Protein AF-A0A7C4J3I3-F1 (afdb_monomer)

Structure (mmCIF, N/CA/C/O backbone):
data_AF-A0A7C4J3I3-F1
#
_entry.id   AF-A0A7C4J3I3-F1
#
loop_
_atom_site.group_PDB
_atom_site.id
_atom_site.type_symbol
_atom_site.label_atom_id
_atom_site.label_alt_id
_atom_site.label_comp_id
_atom_site.label_asym_id
_atom_site.label_entity_id
_atom_site.label_seq_id
_atom_site.pdbx_PDB_ins_code
_atom_site.Cartn_x
_atom_site.Cartn_y
_atom_site.Cartn_z
_atom_site.occupancy
_atom_site.B_iso_or_equiv
_atom_site.auth_seq_id
_atom_site.auth_comp_id
_atom_site.auth_asym_id
_atom_site.auth_atom_id
_atom_site.pdbx_PDB_model_num
ATOM 1 N N . MET A 1 1 ? -40.640 8.745 34.453 1.00 52.97 1 MET A N 1
ATOM 2 C CA . MET A 1 1 ? -40.650 7.382 33.881 1.00 52.97 1 MET A CA 1
ATOM 3 C C . MET A 1 1 ? -41.695 6.609 34.648 1.00 52.97 1 MET A C 1
ATOM 5 O O . MET A 1 1 ? -41.702 6.712 35.871 1.00 52.97 1 MET A O 1
ATOM 9 N N . SER A 1 2 ? -42.631 5.974 33.951 1.00 70.06 2 SER A N 1
ATOM 10 C CA . SER A 1 2 ? -43.686 5.192 34.597 1.00 70.06 2 SER A CA 1
ATOM 11 C C . SER A 1 2 ? -43.078 3.936 35.238 1.00 70.06 2 SER A C 1
ATOM 13 O O . SER A 1 2 ? -41.996 3.502 34.837 1.00 70.06 2 SER A O 1
ATOM 15 N N . GLY A 1 3 ? -43.741 3.340 36.234 1.00 70.06 3 GLY A N 1
ATOM 16 C CA . GLY A 1 3 ? -43.266 2.090 36.852 1.00 70.06 3 GLY A CA 1
ATOM 17 C C . GLY A 1 3 ? -43.106 0.939 35.846 1.00 70.06 3 GLY A C 1
ATOM 18 O O . GLY A 1 3 ? -42.282 0.049 36.041 1.00 70.06 3 GLY A O 1
ATOM 19 N N . GLU A 1 4 ? -43.829 1.001 34.728 1.00 67.94 4 GLU A N 1
ATOM 20 C CA . GLU A 1 4 ? -43.762 0.036 33.631 1.00 67.94 4 GLU A CA 1
ATOM 21 C C . GLU A 1 4 ? -42.467 0.164 32.805 1.00 67.94 4 GLU A C 1
ATOM 23 O O . GLU A 1 4 ? -41.879 -0.842 32.401 1.00 67.94 4 GLU A O 1
ATOM 28 N N . ASP A 1 5 ? -41.958 1.389 32.627 1.00 57.25 5 ASP A N 1
ATOM 29 C CA . ASP A 1 5 ? -40.695 1.647 31.919 1.00 57.25 5 ASP A CA 1
ATOM 30 C C . ASP A 1 5 ? -39.491 1.111 32.705 1.00 57.25 5 ASP A C 1
ATOM 32 O O . ASP A 1 5 ? -38.539 0.582 32.129 1.00 57.25 5 ASP A O 1
ATOM 36 N N . VAL A 1 6 ? -39.551 1.218 34.035 1.00 60.91 6 VAL A N 1
ATOM 37 C CA . VAL A 1 6 ? -38.518 0.705 34.946 1.00 60.91 6 VAL A CA 1
ATOM 38 C C . VAL A 1 6 ? -38.521 -0.823 34.946 1.00 60.91 6 VAL A C 1
ATOM 40 O O . VAL A 1 6 ? -37.462 -1.438 34.848 1.00 60.91 6 VAL A O 1
ATOM 43 N N . ALA A 1 7 ? -39.701 -1.446 34.959 1.00 70.31 7 ALA A N 1
ATOM 44 C CA . ALA A 1 7 ? -39.829 -2.898 34.883 1.00 70.31 7 ALA A CA 1
ATOM 45 C C . ALA A 1 7 ? -39.291 -3.459 33.555 1.00 70.31 7 ALA A C 1
ATOM 47 O O . ALA A 1 7 ? -38.566 -4.454 33.562 1.00 70.31 7 ALA A O 1
ATOM 48 N N . LYS A 1 8 ? -39.571 -2.801 32.419 1.00 68.88 8 LYS A N 1
ATOM 49 C CA . LYS A 1 8 ? -38.999 -3.186 31.116 1.00 68.88 8 LYS A CA 1
ATOM 50 C C . LYS A 1 8 ? -37.481 -3.042 31.081 1.00 68.88 8 LYS A C 1
ATOM 52 O O . LYS A 1 8 ? -36.808 -3.945 30.589 1.00 68.88 8 LYS A O 1
ATOM 57 N N . ALA A 1 9 ? -36.944 -1.948 31.621 1.00 61.47 9 ALA A N 1
ATOM 58 C CA . ALA A 1 9 ? -35.501 -1.738 31.696 1.00 61.47 9 ALA A CA 1
ATOM 59 C C . ALA A 1 9 ? -34.816 -2.811 32.561 1.00 61.47 9 ALA A C 1
ATOM 61 O O . ALA A 1 9 ? -33.814 -3.389 32.143 1.00 61.47 9 ALA A O 1
ATOM 62 N N . GLN A 1 10 ? -35.403 -3.148 33.713 1.00 66.00 10 GLN A N 1
ATOM 63 C CA . GLN A 1 10 ? -34.891 -4.190 34.603 1.00 66.00 10 GLN A CA 1
ATOM 64 C C . GLN A 1 10 ? -34.932 -5.578 33.948 1.00 66.00 10 GLN A C 1
ATOM 66 O O . GLN A 1 10 ? -34.002 -6.372 34.090 1.00 66.00 10 GLN A O 1
ATOM 71 N N . PHE A 1 11 ? -35.997 -5.876 33.202 1.00 75.62 11 PHE A N 1
ATOM 72 C CA . PHE A 1 11 ? -36.140 -7.155 32.512 1.00 75.62 11 PHE A CA 1
ATOM 73 C C . PHE A 1 11 ? -35.114 -7.306 31.383 1.00 75.62 11 PHE A C 1
ATOM 75 O O . PHE A 1 11 ? -34.478 -8.351 31.263 1.00 75.62 11 PHE A O 1
ATOM 82 N N . GLN A 1 12 ? -34.890 -6.240 30.610 1.00 71.75 12 GLN A N 1
ATOM 83 C CA . GLN A 1 12 ? -33.866 -6.208 29.564 1.00 71.75 12 GLN A CA 1
ATOM 84 C C . GLN A 1 12 ? -32.453 -6.341 30.146 1.00 71.75 12 GLN A C 1
ATOM 86 O O . GLN A 1 12 ? -31.653 -7.114 29.623 1.00 71.75 12 GLN A O 1
ATOM 91 N N . ALA A 1 13 ? -32.161 -5.665 31.261 1.00 61.56 13 ALA A N 1
ATOM 92 C CA . ALA A 1 13 ? -30.885 -5.787 31.966 1.00 61.56 13 ALA A CA 1
ATOM 93 C C . ALA A 1 13 ? -30.624 -7.228 32.441 1.00 61.56 13 ALA A C 1
ATOM 95 O O . ALA A 1 13 ? -29.545 -7.781 32.218 1.00 61.56 13 ALA A O 1
ATOM 96 N N . ASN A 1 14 ? -31.635 -7.873 33.027 1.00 73.25 14 ASN A N 1
ATOM 97 C CA . ASN A 1 14 ? -31.537 -9.256 33.492 1.00 73.25 14 ASN A CA 1
ATOM 98 C C . ASN A 1 14 ? -31.369 -10.254 32.337 1.00 73.25 14 ASN A C 1
ATOM 100 O O . ASN A 1 14 ? -30.592 -11.204 32.449 1.00 73.25 14 ASN A O 1
ATOM 104 N N . GLU A 1 15 ? -32.052 -10.035 31.213 1.00 74.88 15 GLU A N 1
ATOM 105 C CA . GLU A 1 15 ? -31.937 -10.882 30.024 1.00 74.88 15 GLU A CA 1
ATOM 106 C C . GLU A 1 15 ? -30.552 -10.759 29.369 1.00 74.88 15 GLU A C 1
ATOM 108 O O . GLU A 1 15 ? -29.954 -11.764 28.972 1.00 74.88 15 GLU A O 1
ATOM 113 N N . VAL A 1 16 ? -30.004 -9.542 29.308 1.00 65.19 16 VAL A N 1
ATOM 114 C CA . VAL A 1 16 ? -28.638 -9.286 28.836 1.00 65.19 16 VAL A CA 1
ATOM 115 C C . VAL A 1 16 ? -27.627 -9.954 29.769 1.00 65.19 16 VAL A C 1
ATOM 117 O O . VAL A 1 16 ? -26.813 -10.745 29.299 1.00 65.19 16 VAL A O 1
ATOM 120 N N . ASN A 1 17 ? -27.739 -9.773 31.087 1.00 61.94 17 ASN A N 1
ATOM 121 C CA . ASN A 1 17 ? -26.859 -10.421 32.066 1.00 61.94 17 ASN A CA 1
ATOM 122 C C . ASN A 1 17 ? -26.905 -11.959 31.993 1.00 61.94 17 ASN A C 1
ATOM 124 O O . ASN A 1 17 ? -25.868 -12.621 32.096 1.00 61.94 17 ASN A O 1
ATOM 128 N N . ALA A 1 18 ? -28.081 -12.549 31.758 1.00 73.56 18 ALA A N 1
ATOM 129 C CA . ALA A 1 18 ? -28.228 -13.991 31.564 1.00 73.56 18 ALA A CA 1
ATOM 130 C C . ALA A 1 18 ? -27.569 -14.475 30.258 1.00 73.56 18 ALA A C 1
ATOM 132 O O . ALA A 1 18 ? -26.861 -15.487 30.256 1.00 73.56 18 ALA A O 1
ATOM 133 N N . LYS A 1 19 ? -27.734 -13.733 29.154 1.00 60.53 19 LYS A N 1
ATOM 134 C CA . LYS A 1 19 ? -27.106 -14.044 27.856 1.00 60.53 19 LYS A CA 1
ATOM 135 C C . LYS A 1 19 ? -25.584 -13.873 27.887 1.00 60.53 19 LYS A C 1
ATOM 137 O O . LYS A 1 19 ? -24.879 -14.655 27.251 1.00 60.53 19 LYS A O 1
ATOM 142 N N . LEU A 1 20 ? -25.074 -12.918 28.663 1.00 55.66 20 LEU A N 1
ATOM 143 C CA . LEU A 1 20 ? -23.641 -12.694 28.873 1.00 55.66 20 LEU A CA 1
ATOM 144 C C . LEU A 1 20 ? -22.995 -13.811 29.698 1.00 55.66 20 LEU A C 1
ATOM 146 O O . LEU A 1 20 ? -21.931 -14.308 29.328 1.00 55.66 20 LEU A O 1
ATOM 150 N N . LYS A 1 21 ? -23.671 -14.284 30.755 1.00 60.78 21 LYS A N 1
ATOM 151 C CA . LYS A 1 21 ? -23.224 -15.452 31.536 1.00 6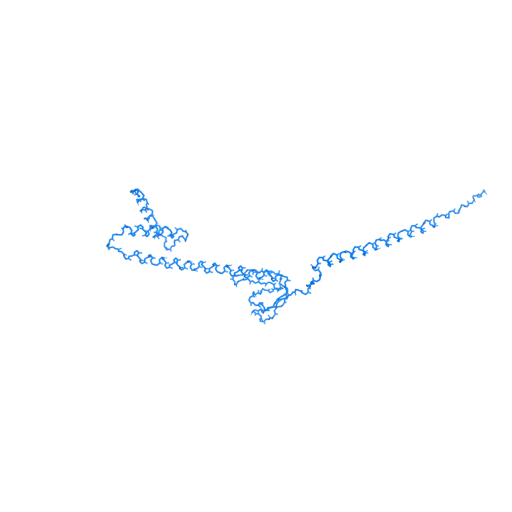0.78 21 LYS A CA 1
ATOM 152 C C . LYS A 1 21 ? -23.231 -16.747 30.716 1.00 60.78 21 LYS A C 1
ATOM 154 O O . LYS A 1 21 ? -22.342 -17.577 30.884 1.00 60.78 21 LYS A O 1
ATOM 159 N N . ALA A 1 22 ? -24.190 -16.911 29.802 1.00 64.56 22 ALA A N 1
ATOM 160 C CA . ALA A 1 22 ? -24.281 -18.087 28.933 1.00 64.56 22 ALA A CA 1
ATOM 161 C C . ALA A 1 22 ? -23.215 -18.120 27.818 1.00 64.56 22 ALA A C 1
ATOM 163 O O . ALA A 1 22 ? -22.884 -19.192 27.310 1.00 64.56 22 ALA A O 1
ATOM 164 N N . LYS A 1 23 ? -22.654 -16.966 27.431 1.00 51.78 23 LYS A N 1
ATOM 165 C CA . LYS A 1 23 ? -21.797 -16.825 26.246 1.00 51.78 23 LYS A CA 1
ATOM 166 C C . LYS A 1 23 ? -20.396 -16.331 26.618 1.00 51.78 23 LYS A C 1
ATOM 168 O O . LYS A 1 23 ? -20.016 -15.236 26.226 1.00 51.78 23 LYS A O 1
ATOM 173 N N . LYS A 1 24 ? -19.653 -17.148 27.384 1.00 50.56 24 LYS A N 1
ATOM 174 C CA . LYS A 1 24 ? -18.219 -17.019 27.758 1.00 50.56 24 LYS A CA 1
ATOM 175 C C . LYS A 1 24 ? -17.460 -15.857 27.069 1.00 50.56 24 LYS A C 1
ATOM 177 O O . LYS A 1 24 ? -16.684 -16.082 26.145 1.00 50.56 24 LYS A O 1
ATOM 182 N N . GLY A 1 25 ? -17.673 -14.625 27.535 1.00 48.53 25 GLY A N 1
ATOM 183 C CA . GLY A 1 25 ? -16.790 -13.480 27.294 1.00 48.53 25 GLY A CA 1
ATOM 184 C C . GLY A 1 25 ? -16.689 -12.898 25.876 1.00 48.53 25 GLY A C 1
ATOM 185 O O . GLY A 1 25 ? -15.684 -12.251 25.601 1.00 48.53 25 GLY A O 1
ATOM 186 N N . LYS A 1 26 ? -17.665 -13.072 24.970 1.00 44.81 26 LYS A N 1
ATOM 187 C CA . LYS A 1 26 ? -17.677 -12.303 23.701 1.00 44.81 26 LYS A CA 1
ATOM 188 C C . LYS A 1 26 ? -18.974 -11.524 23.492 1.00 44.81 26 LYS A C 1
ATOM 190 O O . LYS A 1 26 ? -19.999 -12.089 23.104 1.00 44.81 26 LYS A O 1
ATOM 195 N N . LEU A 1 27 ? -18.877 -10.216 23.720 1.00 51.56 27 LEU A N 1
ATOM 196 C CA . LEU A 1 27 ? -19.876 -9.205 23.384 1.00 51.56 27 LEU A CA 1
ATOM 197 C C . LEU A 1 27 ? -19.769 -8.808 21.893 1.00 51.56 27 LEU A C 1
ATOM 199 O O . LEU A 1 27 ? -18.658 -8.751 21.365 1.00 51.56 27 LEU A O 1
ATOM 203 N N . PRO A 1 28 ? 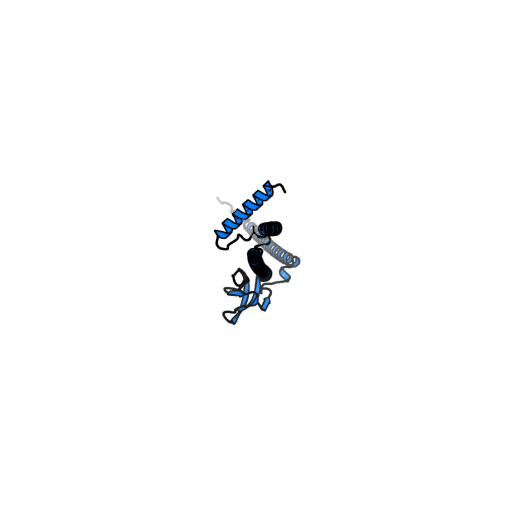-20.888 -8.568 21.181 1.00 48.06 28 PRO A N 1
ATOM 204 C CA . PRO A 1 28 ? -20.871 -8.016 19.826 1.00 48.06 28 PRO A CA 1
ATOM 205 C C . PRO A 1 28 ? -20.490 -6.524 19.865 1.00 48.06 28 PRO A C 1
ATOM 207 O O . PRO A 1 28 ? -21.205 -5.720 20.459 1.00 48.06 28 PRO A O 1
ATOM 210 N N . ALA A 1 29 ? -19.379 -6.173 19.214 1.00 53.50 29 ALA A N 1
ATOM 211 C CA . ALA A 1 29 ? -18.641 -4.913 19.376 1.00 53.50 29 ALA A CA 1
ATOM 212 C C . ALA A 1 29 ? -19.386 -3.605 19.021 1.00 53.50 29 ALA A C 1
ATOM 214 O O . ALA A 1 29 ? -18.972 -2.535 19.453 1.00 53.50 29 ALA A O 1
ATOM 215 N N . GLU A 1 30 ? -20.492 -3.645 18.274 1.00 48.53 30 GLU A N 1
ATOM 216 C CA . GLU A 1 30 ? -21.153 -2.421 17.777 1.00 48.53 30 GLU A CA 1
ATOM 217 C C . GLU A 1 30 ? -22.420 -2.003 18.546 1.00 48.53 30 GLU A C 1
ATOM 219 O O . GLU A 1 30 ? -22.928 -0.910 18.313 1.00 48.53 30 GLU A O 1
ATOM 224 N N . LEU A 1 31 ? -22.923 -2.809 19.493 1.00 48.38 31 LEU A N 1
ATOM 225 C CA . LEU A 1 31 ? -24.191 -2.525 20.200 1.00 48.38 31 LEU A CA 1
ATOM 226 C C . LEU A 1 31 ? -24.051 -2.252 21.712 1.00 48.38 31 LEU A C 1
ATOM 228 O O . LEU A 1 31 ? -25.057 -2.117 22.416 1.00 48.38 31 LEU A O 1
ATOM 232 N N . ASP A 1 32 ? -22.821 -2.198 22.226 1.00 64.44 32 ASP A N 1
ATOM 233 C CA . ASP A 1 32 ? -22.568 -2.402 23.655 1.00 64.44 32 ASP A CA 1
ATOM 234 C C . ASP A 1 32 ? -22.289 -1.118 24.449 1.00 64.44 32 ASP A C 1
ATOM 236 O O . ASP A 1 32 ? -22.743 -1.000 25.575 1.00 64.44 32 ASP A O 1
ATOM 240 N N . LYS A 1 33 ? -21.645 -0.087 23.886 1.00 59.59 33 LYS A N 1
ATOM 241 C CA . LYS A 1 33 ? -21.218 1.090 24.679 1.00 59.59 33 LYS A CA 1
ATOM 242 C C . LYS A 1 33 ? -22.384 1.926 25.233 1.00 59.59 33 LYS A C 1
ATOM 244 O O . LYS A 1 33 ? -22.376 2.285 26.409 1.00 59.59 33 LYS A O 1
ATOM 249 N N . ASP A 1 34 ? -23.398 2.204 24.413 1.00 59.47 34 ASP A N 1
ATOM 250 C CA . ASP A 1 34 ? -24.571 2.997 24.818 1.00 59.47 34 ASP A CA 1
ATOM 251 C C . ASP A 1 34 ? -25.538 2.200 25.702 1.00 59.47 34 ASP A C 1
ATOM 253 O O . ASP A 1 34 ? -26.142 2.742 26.630 1.00 59.47 34 ASP A O 1
ATOM 257 N N . SER A 1 35 ? -25.667 0.900 25.434 1.00 62.72 35 SER A N 1
ATOM 258 C CA . SER A 1 35 ? -26.446 -0.033 26.254 1.00 62.72 35 SER A CA 1
ATOM 259 C C . SER A 1 35 ? -25.784 -0.241 27.621 1.00 62.72 35 SER A C 1
ATOM 261 O O . SER A 1 35 ? -26.471 -0.253 28.640 1.00 62.72 35 SER A O 1
ATOM 263 N N . PHE A 1 36 ? -24.451 -0.296 27.658 1.00 62.78 36 PHE A N 1
ATOM 264 C CA . PHE A 1 36 ? -23.631 -0.403 28.862 1.00 62.78 36 PHE A CA 1
ATOM 265 C C . PHE A 1 36 ? -23.635 0.879 29.696 1.00 62.78 36 PHE A C 1
ATOM 267 O O . PHE A 1 36 ? -23.829 0.807 30.903 1.00 62.78 36 PHE A O 1
ATOM 274 N N . LEU A 1 37 ? -23.500 2.064 29.085 1.00 68.50 37 LEU A N 1
ATOM 275 C CA . LEU A 1 37 ? -23.623 3.341 29.803 1.00 68.50 37 LEU A CA 1
ATOM 276 C C . LEU A 1 37 ? -25.024 3.516 30.406 1.00 68.50 37 LEU A C 1
ATOM 278 O O . LEU A 1 37 ? -25.156 4.018 31.521 1.00 68.50 37 LEU A O 1
ATOM 282 N N . LYS A 1 38 ? -26.072 3.053 29.714 1.00 63.44 38 LYS A N 1
ATOM 283 C CA . LYS A 1 38 ? -27.435 3.009 30.264 1.00 63.44 38 LYS A CA 1
ATOM 284 C C . LYS A 1 38 ? -27.555 2.034 31.432 1.00 63.44 38 LYS A C 1
ATOM 286 O O . LYS A 1 38 ? -28.190 2.386 32.423 1.00 63.44 38 LYS A O 1
ATOM 291 N N . LEU A 1 39 ? -26.930 0.860 31.341 1.00 65.31 39 LEU A N 1
ATOM 292 C CA . LEU A 1 39 ? -26.879 -0.110 32.436 1.00 65.31 39 LEU A CA 1
ATOM 293 C C . LEU A 1 39 ? -26.122 0.460 33.648 1.00 65.31 39 LEU A C 1
ATOM 295 O O . LEU A 1 39 ? -26.609 0.381 34.767 1.00 65.31 39 LEU A O 1
ATOM 299 N N . LEU A 1 40 ? -24.989 1.129 33.421 1.00 64.38 40 LEU A N 1
ATOM 300 C CA . LEU A 1 40 ? -24.169 1.773 34.449 1.00 64.38 40 LEU A CA 1
ATOM 301 C C . LEU A 1 40 ? -24.920 2.899 35.171 1.00 64.38 40 LEU A C 1
ATOM 303 O O . LEU A 1 40 ? -24.852 3.016 36.393 1.00 64.38 40 LEU A O 1
ATOM 307 N N . VAL A 1 41 ? -25.654 3.728 34.424 1.00 67.31 41 VAL A N 1
ATOM 308 C CA . VAL A 1 41 ? -26.499 4.786 34.995 1.00 67.31 41 VAL A CA 1
ATOM 309 C C . VAL A 1 41 ? -27.695 4.190 35.744 1.00 67.31 41 VAL A C 1
ATOM 311 O O . VAL A 1 41 ? -28.115 4.757 36.751 1.00 67.31 41 VAL A O 1
ATOM 314 N N . ALA A 1 42 ? -28.242 3.060 35.288 1.00 64.50 42 ALA A N 1
ATOM 315 C CA . ALA A 1 42 ? -29.314 2.356 35.989 1.00 64.50 42 ALA A CA 1
ATOM 316 C C . ALA A 1 42 ? -28.826 1.753 37.321 1.00 64.50 42 ALA A C 1
ATOM 318 O O . ALA A 1 42 ? -29.459 1.984 38.348 1.00 64.50 42 ALA A O 1
ATOM 319 N N . GLU A 1 43 ? -27.668 1.090 37.325 1.00 57.75 43 GLU A N 1
ATOM 320 C CA . GLU A 1 43 ? -27.023 0.536 38.523 1.00 57.75 43 GLU A CA 1
ATOM 321 C C . GLU A 1 43 ? -26.650 1.640 39.528 1.00 57.75 43 GLU A C 1
ATOM 323 O O . GLU A 1 43 ? -27.044 1.581 40.689 1.00 57.75 43 GLU A O 1
ATOM 328 N N . LEU A 1 44 ? -26.010 2.735 39.092 1.00 63.78 44 LEU A N 1
ATOM 329 C CA . LEU A 1 44 ? -25.687 3.879 39.966 1.00 63.78 44 LEU A CA 1
ATOM 330 C C . LEU A 1 44 ? -26.915 4.520 40.633 1.00 63.78 44 LEU A C 1
ATOM 332 O O . LEU A 1 44 ? -26.787 5.118 41.700 1.00 63.78 44 LEU A O 1
ATOM 336 N N . ARG A 1 45 ? -28.098 4.416 40.018 1.00 60.81 45 ARG A N 1
ATOM 337 C CA . ARG A 1 45 ? -29.356 4.934 40.579 1.00 60.81 45 ARG A CA 1
ATOM 338 C C . ARG A 1 45 ? -30.030 3.966 41.557 1.00 60.81 45 ARG A C 1
ATOM 340 O O . ARG A 1 45 ? -30.932 4.403 42.272 1.00 60.81 45 ARG A O 1
ATOM 347 N N . HIS A 1 46 ? -29.621 2.696 41.594 1.00 61.53 46 HIS A N 1
ATOM 348 C CA . HIS A 1 46 ? -30.292 1.630 42.350 1.00 61.53 46 HIS A CA 1
ATOM 349 C C . HIS A 1 46 ? -29.372 0.744 43.210 1.00 61.53 46 HIS A C 1
ATOM 351 O O . HIS A 1 46 ? -29.847 -0.248 43.756 1.00 61.53 46 HIS A O 1
ATOM 357 N N . GLN A 1 47 ? -28.099 1.099 43.406 1.00 55.59 47 GLN A N 1
ATOM 358 C CA . GLN A 1 47 ? -27.208 0.313 44.267 1.00 55.59 47 GLN A CA 1
ATOM 359 C C . GLN A 1 47 ? -27.584 0.424 45.755 1.00 55.59 47 GLN A C 1
ATOM 361 O O . GLN A 1 47 ? -27.548 1.500 46.356 1.00 55.59 47 GLN A O 1
ATOM 366 N N . ASP A 1 48 ? -27.913 -0.727 46.341 1.00 56.03 48 ASP A N 1
ATOM 367 C CA . ASP A 1 48 ? -27.958 -0.957 47.783 1.00 56.03 48 ASP A CA 1
ATOM 368 C C . ASP A 1 48 ? -26.531 -0.795 48.366 1.00 56.03 48 ASP A C 1
ATOM 370 O O . ASP A 1 48 ? -25.579 -1.375 47.832 1.00 56.03 48 ASP A O 1
ATOM 374 N N . PRO A 1 49 ? -26.342 -0.010 49.445 1.00 50.41 49 PRO A N 1
ATOM 375 C CA . PRO A 1 49 ? -25.031 0.340 50.004 1.00 50.41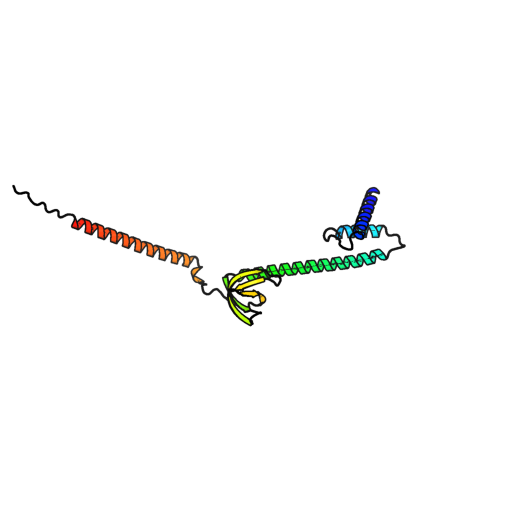 49 PRO A CA 1
ATOM 376 C C . PRO A 1 49 ? -24.190 -0.837 50.534 1.00 50.41 49 PRO A C 1
ATOM 378 O O . PRO A 1 49 ? -23.053 -0.623 50.957 1.00 50.41 49 PRO A O 1
ATOM 381 N N . THR A 1 50 ? -24.705 -2.068 50.530 1.00 55.06 50 THR A N 1
ATOM 382 C CA . THR A 1 50 ? -24.060 -3.221 51.176 1.00 55.06 50 THR A CA 1
ATOM 383 C C . THR A 1 50 ? -23.171 -4.091 50.267 1.00 55.06 50 THR A C 1
ATOM 385 O O . THR A 1 50 ? -22.402 -4.889 50.806 1.00 55.06 50 THR A O 1
ATOM 388 N N . GLN A 1 51 ? -23.174 -3.930 48.928 1.00 55.00 51 GLN A N 1
ATOM 389 C CA . GLN A 1 51 ? -22.282 -4.688 48.007 1.00 55.00 51 GLN A CA 1
ATOM 390 C C . GLN A 1 51 ? -21.687 -3.892 46.808 1.00 55.00 51 GLN A C 1
ATOM 392 O O . GLN A 1 51 ? -21.831 -4.292 45.658 1.00 55.00 51 GLN A O 1
ATOM 397 N N . PRO A 1 52 ? -20.927 -2.803 47.028 1.00 51.78 52 PRO A N 1
ATOM 398 C CA . PRO A 1 52 ? -20.500 -1.878 45.961 1.00 51.78 52 PRO A CA 1
ATOM 399 C C . PRO A 1 52 ? -19.232 -2.257 45.153 1.00 51.78 52 PRO A C 1
ATOM 401 O O . PRO A 1 52 ? -18.752 -1.432 44.364 1.00 51.78 52 PRO A O 1
ATOM 404 N N . MET A 1 53 ? -18.616 -3.427 45.377 1.00 53.59 53 MET A N 1
ATOM 405 C CA . MET A 1 53 ? -17.224 -3.693 44.948 1.00 53.59 53 MET A CA 1
ATOM 406 C C . MET A 1 53 ? -17.065 -4.534 43.667 1.00 53.59 53 MET A C 1
ATOM 408 O O . MET A 1 53 ? -16.151 -4.256 42.896 1.00 53.59 53 MET A O 1
ATOM 412 N N . ASN A 1 54 ? -17.930 -5.522 43.400 1.00 57.84 54 ASN A N 1
ATOM 413 C CA . ASN A 1 54 ? -17.726 -6.452 42.271 1.00 57.84 54 ASN A CA 1
ATOM 414 C C . ASN A 1 54 ? -17.993 -5.783 40.906 1.00 57.84 54 ASN A C 1
ATOM 416 O O . ASN A 1 54 ? -17.253 -5.982 39.943 1.00 57.84 54 ASN A O 1
ATOM 420 N N . ASP A 1 55 ? -18.995 -4.902 40.848 1.00 56.97 55 ASP A N 1
ATOM 421 C CA . ASP A 1 55 ? -19.407 -4.263 39.595 1.00 56.97 55 ASP A CA 1
ATOM 422 C C . ASP A 1 55 ? -18.370 -3.247 39.104 1.00 56.97 55 ASP A C 1
ATOM 424 O O . ASP A 1 55 ? -18.089 -3.167 37.909 1.00 56.97 55 ASP A O 1
ATOM 428 N N . ARG A 1 56 ? -17.722 -2.513 40.019 1.00 63.78 56 ARG A N 1
ATOM 429 C CA . ARG A 1 56 ? -16.692 -1.515 39.673 1.00 63.78 56 ARG A CA 1
ATOM 430 C C . ARG A 1 56 ? -15.444 -2.136 39.054 1.00 63.78 56 ARG A C 1
ATOM 432 O O . ARG A 1 56 ? -14.876 -1.552 38.132 1.00 63.78 56 ARG A O 1
ATOM 439 N N . GLU A 1 57 ? -15.016 -3.296 39.541 1.00 63.88 57 GLU A N 1
ATOM 440 C CA . GLU A 1 57 ? -13.833 -3.982 39.017 1.00 63.88 57 GLU A CA 1
ATOM 441 C C . GLU A 1 57 ? -14.095 -4.546 37.613 1.00 63.88 57 GLU A C 1
ATOM 443 O O . GLU A 1 57 ? -13.274 -4.370 36.711 1.00 63.88 57 GLU A O 1
ATOM 448 N N . PHE A 1 58 ? -15.286 -5.106 37.383 1.00 65.38 58 PHE A N 1
ATOM 449 C CA . PHE A 1 58 ? -15.722 -5.536 36.055 1.00 65.38 58 PHE A CA 1
ATOM 450 C C . PHE A 1 58 ? -15.840 -4.361 35.068 1.00 65.38 58 PHE A C 1
ATOM 452 O O . PHE A 1 58 ? -15.346 -4.448 33.942 1.00 65.38 58 PHE A O 1
ATOM 459 N N . ILE A 1 59 ? -16.416 -3.229 35.497 1.00 65.44 59 ILE A N 1
ATOM 460 C CA . ILE A 1 59 ? -16.507 -1.999 34.690 1.00 65.44 59 ILE A CA 1
ATOM 461 C C . ILE A 1 59 ? -15.115 -1.492 34.301 1.00 65.44 59 ILE A C 1
ATOM 463 O O . ILE A 1 59 ? -14.890 -1.137 33.143 1.00 65.44 59 ILE A O 1
ATOM 467 N N . SER A 1 60 ? -14.177 -1.479 35.251 1.00 70.50 60 SER A N 1
ATOM 468 C CA . SER A 1 60 ? -12.792 -1.066 35.010 1.00 70.50 60 SER A CA 1
ATOM 469 C C . SER A 1 60 ? -12.119 -1.945 33.947 1.00 70.50 60 SER A C 1
ATOM 471 O O . SER A 1 60 ? -11.535 -1.436 32.990 1.00 70.50 60 SER A O 1
ATOM 473 N N . GLN A 1 61 ? -12.278 -3.270 34.043 1.00 65.81 61 GLN A N 1
ATOM 474 C CA . GLN A 1 61 ? -11.729 -4.208 33.060 1.00 65.81 61 GLN A CA 1
ATOM 475 C C . GLN A 1 61 ? -12.376 -4.046 31.676 1.00 65.81 61 GLN A C 1
ATOM 477 O O . GLN A 1 61 ? -11.672 -4.060 30.669 1.00 65.81 61 GLN A O 1
ATOM 482 N N . MET A 1 62 ? -13.693 -3.833 31.597 1.00 71.75 62 MET A N 1
ATOM 483 C CA . MET A 1 62 ? -14.382 -3.597 30.321 1.00 71.75 62 MET A CA 1
ATOM 484 C C . MET A 1 62 ? -13.962 -2.279 29.664 1.00 71.75 62 MET A C 1
ATOM 486 O O . MET A 1 62 ? -13.694 -2.250 28.463 1.00 71.75 62 MET A O 1
ATOM 490 N N . ALA A 1 63 ? -13.834 -1.198 30.439 1.00 76.31 63 ALA A N 1
ATOM 491 C CA . ALA A 1 63 ? -13.312 0.073 29.941 1.00 76.31 63 ALA A CA 1
ATOM 492 C C . ALA A 1 63 ? -11.882 -0.080 29.394 1.00 76.31 63 ALA A C 1
ATOM 494 O O . ALA A 1 63 ? -11.559 0.481 28.341 1.00 76.31 63 ALA A O 1
ATOM 495 N N . GLN A 1 64 ? -11.055 -0.894 30.058 1.00 72.25 64 GLN A N 1
ATOM 496 C CA . GLN A 1 64 ? -9.716 -1.229 29.584 1.00 72.25 64 GLN A CA 1
ATOM 497 C C . GLN A 1 64 ? -9.761 -2.001 28.255 1.00 72.25 64 GLN A C 1
ATOM 499 O O . GLN A 1 64 ? -9.072 -1.620 27.309 1.00 72.25 64 GLN A O 1
ATOM 504 N N . PHE A 1 65 ? -10.600 -3.037 28.138 1.00 76.38 65 PHE A N 1
ATOM 505 C CA . PHE A 1 65 ? -10.742 -3.799 26.891 1.00 76.38 65 PHE A CA 1
ATOM 506 C C . PHE A 1 65 ? -11.283 -2.950 25.737 1.00 76.38 65 PHE A C 1
ATOM 508 O O . PHE A 1 65 ? -10.721 -3.000 24.646 1.00 76.38 65 PHE A O 1
ATOM 515 N N . SER A 1 66 ? -12.303 -2.119 25.971 1.00 76.50 66 SER A N 1
ATOM 516 C CA . SER A 1 66 ? -12.843 -1.216 24.944 1.00 76.50 66 SER A CA 1
ATOM 517 C C . SER A 1 66 ? -11.803 -0.198 24.476 1.00 76.50 66 SER A C 1
ATOM 519 O O . SER A 1 66 ? -11.745 0.131 23.292 1.00 76.50 66 SER A O 1
ATOM 521 N N . SER A 1 67 ? -10.949 0.286 25.382 1.00 78.94 67 SER A N 1
ATOM 522 C CA . SER A 1 67 ? -9.853 1.192 25.021 1.00 78.94 67 SER A CA 1
ATOM 523 C C . SER A 1 67 ? -8.797 0.487 24.164 1.00 78.94 67 SER A C 1
ATOM 525 O O . SER A 1 67 ? -8.338 1.051 23.173 1.00 78.94 67 SER A O 1
ATOM 527 N N . LEU A 1 68 ? -8.450 -0.765 24.490 1.00 83.44 68 LEU A N 1
ATOM 528 C CA . LEU A 1 68 ? -7.537 -1.581 23.681 1.00 83.44 68 LEU A CA 1
ATOM 529 C C . LEU A 1 68 ? -8.117 -1.909 22.301 1.00 83.44 68 LEU A C 1
ATOM 531 O O . LEU A 1 68 ? -7.400 -1.846 21.305 1.00 83.44 68 LEU A O 1
ATOM 535 N N . GLU A 1 69 ? -9.409 -2.221 22.223 1.00 83.81 69 GLU A N 1
ATOM 536 C CA . GLU A 1 69 ? -10.105 -2.463 20.959 1.00 83.81 69 GLU A CA 1
ATOM 537 C C . GLU A 1 69 ? -10.151 -1.198 20.098 1.00 83.81 69 GLU A C 1
ATOM 539 O O . GLU A 1 69 ? -9.806 -1.245 18.920 1.00 83.81 69 GLU A O 1
ATOM 544 N N . GLN A 1 70 ? -10.487 -0.044 20.683 1.00 84.94 70 GLN A N 1
ATOM 545 C CA . GLN A 1 70 ? -10.441 1.242 19.981 1.00 84.94 70 GLN A CA 1
ATOM 546 C C . GLN A 1 70 ? -9.031 1.551 19.465 1.00 84.94 70 GLN A C 1
ATOM 548 O O . GLN A 1 70 ? -8.882 1.979 18.321 1.00 84.94 70 GLN A O 1
ATOM 553 N N . MET A 1 71 ? -7.996 1.284 20.265 1.00 89.50 71 MET A N 1
ATOM 554 C CA . MET A 1 71 ? -6.606 1.442 19.837 1.00 89.50 71 MET A CA 1
ATOM 555 C C . MET A 1 71 ? -6.245 0.473 18.701 1.00 89.50 71 MET A C 1
ATOM 557 O O . MET A 1 71 ? -5.597 0.870 17.737 1.00 89.50 71 MET A O 1
ATOM 561 N N . SER A 1 72 ? -6.717 -0.774 18.759 1.00 90.44 72 SER A N 1
ATOM 562 C CA . SER A 1 72 ? -6.539 -1.751 17.679 1.00 90.44 72 SER A CA 1
ATOM 563 C C . SER A 1 72 ? -7.224 -1.300 16.383 1.00 90.44 72 SER A C 1
ATOM 565 O O . SER A 1 72 ? -6.597 -1.295 15.324 1.00 90.44 72 SER A O 1
ATOM 567 N N . ASN A 1 73 ? -8.469 -0.827 16.467 1.00 90.69 73 ASN A N 1
ATOM 568 C CA . ASN A 1 73 ? -9.226 -0.302 15.329 1.00 90.69 73 ASN A CA 1
ATOM 569 C C . ASN A 1 73 ? -8.573 0.957 14.734 1.00 90.69 73 ASN A C 1
ATOM 571 O O . ASN A 1 73 ? -8.566 1.149 13.513 1.00 90.69 73 ASN A O 1
ATOM 575 N N . MET A 1 74 ? -7.990 1.808 15.583 1.00 93.81 74 MET A N 1
ATOM 576 C CA . MET A 1 74 ? -7.218 2.971 15.151 1.00 93.81 74 MET A CA 1
ATOM 577 C C . MET A 1 74 ? -5.954 2.548 14.400 1.00 93.81 74 MET A C 1
ATOM 579 O O . MET A 1 74 ? -5.724 3.046 13.300 1.00 93.81 74 MET A O 1
ATOM 583 N N . ASN A 1 75 ? -5.187 1.590 14.925 1.00 94.25 75 ASN A N 1
ATOM 584 C CA . ASN A 1 75 ? -3.994 1.067 14.252 1.00 94.25 75 ASN A CA 1
ATOM 585 C C . ASN A 1 75 ? -4.335 0.488 12.870 1.00 94.25 75 ASN A C 1
ATOM 587 O O . ASN A 1 75 ? -3.710 0.861 11.881 1.00 94.25 75 ASN A O 1
ATOM 591 N N . GLN A 1 76 ? -5.403 -0.309 12.764 1.00 93.25 76 GLN A N 1
ATOM 592 C CA . GLN A 1 76 ? -5.883 -0.822 11.472 1.00 93.25 76 GLN A CA 1
ATOM 593 C C . GLN A 1 76 ? -6.295 0.297 10.503 1.00 93.25 76 GLN A C 1
ATOM 595 O O . GLN A 1 76 ? -6.132 0.182 9.287 1.00 93.25 76 GLN A O 1
ATOM 600 N N . SER A 1 77 ? -6.866 1.387 11.020 1.00 94.56 77 SER A N 1
ATOM 601 C CA . SER A 1 77 ? -7.238 2.544 10.201 1.00 94.56 77 SER A CA 1
ATOM 602 C C . SER A 1 77 ? -6.001 3.285 9.691 1.00 94.56 77 SER A C 1
ATOM 604 O O . SER A 1 77 ? -5.967 3.672 8.524 1.00 94.56 77 SER A O 1
ATOM 606 N N . ILE A 1 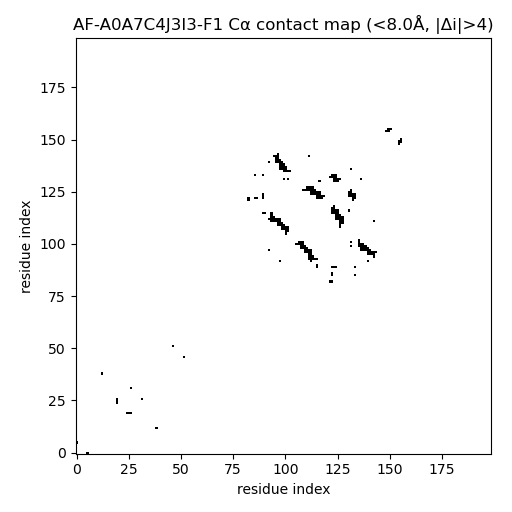78 ? -4.968 3.425 10.525 1.00 95.38 78 ILE A N 1
ATOM 607 C CA . ILE A 1 78 ? -3.676 4.012 10.149 1.00 95.38 78 ILE A CA 1
ATOM 608 C C . ILE A 1 78 ? -2.986 3.159 9.076 1.00 95.38 78 ILE A C 1
ATOM 610 O O . ILE A 1 78 ? -2.547 3.706 8.067 1.00 95.38 78 ILE A O 1
ATOM 614 N N . GLU A 1 79 ? -2.962 1.832 9.224 1.00 92.19 79 GLU A N 1
ATOM 615 C CA . GLU A 1 79 ? -2.414 0.916 8.209 1.00 92.19 79 GLU A CA 1
ATOM 616 C C . GLU A 1 79 ? -3.125 1.076 6.856 1.00 92.19 79 GLU A C 1
ATOM 618 O O . GLU A 1 79 ? -2.485 1.205 5.810 1.00 92.19 79 GLU A O 1
ATOM 623 N N . LYS A 1 80 ? -4.462 1.160 6.859 1.00 92.06 80 LYS A N 1
ATOM 624 C CA . LYS A 1 80 ? -5.249 1.408 5.638 1.00 92.06 80 LYS A CA 1
ATOM 625 C C . LYS A 1 80 ? -4.935 2.764 5.004 1.00 92.06 80 LYS A C 1
ATOM 627 O O . LYS A 1 80 ? -4.907 2.866 3.777 1.00 92.06 80 LYS A O 1
ATOM 632 N N . LEU A 1 81 ? -4.730 3.805 5.811 1.00 94.25 81 LEU A N 1
ATOM 633 C CA . LEU A 1 81 ? -4.345 5.130 5.318 1.00 94.25 81 LEU A CA 1
ATOM 634 C C . LEU A 1 81 ? -2.946 5.113 4.698 1.00 94.25 81 LEU A C 1
ATOM 636 O O . LEU A 1 81 ? -2.768 5.674 3.618 1.00 94.25 81 LEU A O 1
ATOM 640 N N . LEU A 1 82 ? -1.992 4.417 5.319 1.00 92.38 82 LEU A N 1
ATOM 641 C CA . LEU A 1 82 ? -0.643 4.248 4.783 1.00 92.38 82 LEU A CA 1
ATOM 642 C C . LEU A 1 82 ? -0.673 3.563 3.410 1.00 92.38 82 LEU A C 1
ATOM 644 O O . LEU A 1 82 ? -0.091 4.084 2.461 1.00 92.38 82 LEU A O 1
ATOM 648 N N . ILE A 1 83 ? -1.432 2.470 3.268 1.00 92.31 83 ILE A N 1
ATOM 649 C CA . ILE A 1 83 ? -1.603 1.771 1.982 1.00 92.31 83 ILE A CA 1
ATOM 650 C C . ILE A 1 83 ? -2.205 2.701 0.919 1.00 92.31 83 ILE A C 1
ATOM 652 O O . ILE A 1 83 ? -1.778 2.685 -0.237 1.00 92.31 83 ILE A O 1
ATOM 656 N N . ARG A 1 84 ? -3.189 3.538 1.280 1.00 92.62 84 ARG A N 1
ATOM 657 C CA . ARG A 1 84 ? -3.775 4.518 0.348 1.00 92.62 84 ARG A CA 1
ATOM 658 C C . ARG A 1 84 ? -2.771 5.590 -0.075 1.00 92.62 84 ARG A C 1
ATOM 660 O O . ARG A 1 84 ? -2.740 5.926 -1.256 1.00 92.62 84 ARG A O 1
ATOM 667 N N . SER A 1 85 ? -1.952 6.091 0.851 1.00 93.62 85 SER A N 1
ATOM 668 C CA . SER A 1 85 ? -0.887 7.058 0.547 1.00 93.62 85 SER A CA 1
ATOM 669 C C . SER A 1 85 ? 0.133 6.461 -0.422 1.00 93.62 85 SER A C 1
ATOM 671 O O . SER A 1 85 ? 0.350 6.999 -1.506 1.00 93.62 85 SER A O 1
ATOM 673 N N . GLN A 1 86 ? 0.655 5.278 -0.086 1.00 93.81 86 GLN A N 1
ATOM 674 C CA . GLN A 1 86 ? 1.588 4.520 -0.920 1.00 93.81 86 GLN A CA 1
ATOM 675 C C . GLN A 1 86 ? 1.010 4.203 -2.304 1.00 93.81 86 GLN A C 1
ATOM 677 O O . GLN A 1 86 ? 1.718 4.261 -3.304 1.00 93.81 86 GLN A O 1
ATOM 682 N N . SER A 1 87 ? -0.292 3.915 -2.395 1.00 93.88 87 SER A N 1
ATOM 683 C CA . SER A 1 87 ? -0.961 3.710 -3.687 1.00 93.88 87 SER A CA 1
ATOM 684 C C . SER A 1 87 ? -0.868 4.945 -4.578 1.00 93.88 87 SER A C 1
ATOM 686 O O . SER A 1 87 ? -0.582 4.816 -5.762 1.00 93.88 87 SER A O 1
ATOM 688 N N . GLY A 1 88 ? -1.097 6.138 -4.016 1.00 93.81 88 GLY A N 1
ATOM 689 C CA . GLY A 1 88 ? -1.000 7.402 -4.749 1.00 93.81 88 GLY A CA 1
ATOM 690 C C . GLY A 1 88 ? 0.394 7.626 -5.333 1.00 93.81 88 GLY A C 1
ATOM 691 O O . GLY A 1 88 ? 0.527 7.958 -6.512 1.00 93.81 88 GLY A O 1
ATOM 692 N N . GLU A 1 89 ? 1.426 7.370 -4.530 1.00 92.94 89 GLU A N 1
ATOM 693 C CA . GLU A 1 89 ? 2.823 7.419 -4.969 1.00 92.94 89 GLU A CA 1
ATOM 694 C C . GLU A 1 89 ? 3.093 6.384 -6.066 1.00 92.94 89 GLU A C 1
ATOM 696 O O . GLU A 1 89 ? 3.581 6.741 -7.137 1.00 92.94 89 GLU A O 1
ATOM 701 N N . ALA A 1 90 ? 2.682 5.130 -5.866 1.00 95.25 90 ALA A N 1
ATOM 702 C CA . ALA A 1 90 ? 2.860 4.053 -6.835 1.00 95.25 90 ALA A CA 1
ATOM 703 C C . ALA A 1 90 ? 2.180 4.346 -8.184 1.00 95.25 90 ALA A C 1
ATOM 705 O O . ALA A 1 90 ? 2.771 4.096 -9.235 1.00 95.25 90 ALA A O 1
ATOM 706 N N . PHE A 1 91 ? 0.969 4.924 -8.186 1.00 95.56 91 PHE A N 1
ATOM 707 C CA . PHE A 1 91 ? 0.274 5.314 -9.421 1.00 95.56 91 PHE A CA 1
ATOM 708 C C . PHE A 1 91 ? 1.075 6.324 -10.236 1.00 95.56 91 PHE A C 1
ATOM 710 O O . PHE A 1 91 ? 1.092 6.239 -11.463 1.00 95.56 91 PHE A O 1
ATOM 717 N N . SER A 1 92 ? 1.776 7.245 -9.571 1.00 94.50 92 SER A N 1
ATOM 718 C CA . SER A 1 92 ? 2.620 8.231 -10.249 1.00 94.50 92 SER A CA 1
ATOM 719 C C . SER A 1 92 ? 3.838 7.609 -10.941 1.00 94.50 92 SER A C 1
ATOM 721 O O . SER A 1 92 ? 4.402 8.224 -11.847 1.00 94.50 92 SER A O 1
ATOM 723 N N . LEU A 1 93 ? 4.232 6.397 -10.538 1.00 95.56 93 LEU A N 1
ATOM 724 C CA . LEU A 1 93 ? 5.385 5.688 -11.082 1.00 95.56 93 LEU A CA 1
ATOM 725 C C . LEU A 1 93 ? 5.052 4.871 -12.329 1.00 95.56 93 LEU A C 1
ATOM 727 O O . LEU A 1 93 ? 5.961 4.598 -13.107 1.00 95.56 93 LEU A O 1
ATOM 731 N N . ILE A 1 94 ? 3.787 4.502 -12.561 1.00 95.12 94 ILE A N 1
ATOM 732 C CA . ILE A 1 94 ? 3.398 3.725 -13.748 1.00 95.12 94 ILE A CA 1
ATOM 733 C C . ILE A 1 94 ? 3.854 4.445 -15.024 1.00 95.12 94 ILE A C 1
ATOM 735 O O . ILE A 1 94 ? 3.578 5.626 -15.231 1.00 95.12 94 ILE A O 1
ATOM 739 N N . GLY A 1 95 ? 4.555 3.716 -15.897 1.00 93.44 95 GLY A N 1
ATOM 740 C CA . GLY A 1 95 ? 5.085 4.253 -17.151 1.00 93.44 95 GLY A CA 1
ATOM 741 C C . GLY A 1 95 ? 6.312 5.157 -16.993 1.00 93.44 95 GLY A C 1
ATOM 742 O O . GLY A 1 95 ? 6.811 5.673 -17.993 1.00 93.44 95 GLY A O 1
ATOM 743 N N . LYS A 1 96 ? 6.823 5.346 -15.772 1.00 94.75 96 LYS A N 1
ATOM 744 C CA . LYS A 1 96 ? 8.149 5.917 -15.522 1.00 94.75 96 LYS A CA 1
ATOM 745 C C . LYS A 1 96 ? 9.184 4.805 -15.423 1.00 94.75 96 LYS A C 1
ATOM 747 O O . LYS A 1 96 ? 8.860 3.646 -15.159 1.00 94.75 96 LYS A O 1
ATOM 752 N N . GLU A 1 97 ? 10.433 5.168 -15.661 1.00 95.00 97 GLU A N 1
ATOM 753 C CA . GLU A 1 97 ? 11.566 4.277 -15.449 1.00 95.00 97 GLU A CA 1
ATOM 754 C C . GLU A 1 97 ? 12.098 4.518 -14.037 1.00 95.00 97 GLU A C 1
ATOM 756 O O . GLU A 1 97 ? 12.254 5.664 -13.629 1.00 95.00 97 GLU A O 1
ATOM 761 N N . VAL A 1 98 ? 12.329 3.465 -13.263 1.00 95.31 98 VAL A N 1
ATOM 762 C CA . VAL A 1 98 ? 12.794 3.578 -11.875 1.00 95.31 98 VAL A CA 1
ATOM 763 C C . VAL A 1 98 ? 14.047 2.745 -11.674 1.00 95.31 98 VAL A C 1
ATOM 765 O O . VAL A 1 98 ? 14.274 1.772 -12.396 1.00 95.31 98 VAL A O 1
ATOM 768 N N . GLU A 1 99 ? 14.848 3.136 -10.694 1.00 93.88 99 GLU A N 1
ATOM 769 C CA . GLU A 1 99 ? 15.987 2.371 -10.205 1.00 93.88 99 GLU A CA 1
ATOM 770 C C . GLU A 1 99 ? 15.767 2.063 -8.726 1.00 93.88 99 GLU A C 1
ATOM 772 O O . GLU A 1 99 ? 15.411 2.948 -7.941 1.00 93.88 99 GLU A O 1
ATOM 777 N N . ALA A 1 100 ? 15.936 0.793 -8.378 1.00 92.50 100 ALA A N 1
ATOM 778 C CA . ALA A 1 100 ? 15.692 0.280 -7.045 1.00 92.50 100 ALA A CA 1
ATOM 779 C C . ALA A 1 100 ? 16.690 -0.818 -6.688 1.00 92.50 100 ALA A C 1
ATOM 781 O O . ALA A 1 100 ? 17.312 -1.413 -7.570 1.00 92.50 100 ALA A O 1
ATOM 782 N N . VAL A 1 101 ? 16.820 -1.111 -5.399 1.00 84.62 101 VAL A N 1
ATOM 783 C CA . VAL A 1 101 ? 17.618 -2.242 -4.914 1.00 84.62 101 VAL A CA 1
ATOM 784 C C . VAL A 1 101 ? 16.675 -3.373 -4.531 1.00 84.62 101 VAL A C 1
ATOM 786 O O . VAL A 1 101 ? 15.878 -3.235 -3.612 1.00 84.62 101 VAL A O 1
ATOM 789 N N . ASP A 1 102 ? 16.762 -4.511 -5.212 1.00 74.44 102 ASP A N 1
ATOM 790 C CA . ASP A 1 102 ? 16.012 -5.688 -4.779 1.00 74.44 102 ASP A CA 1
ATOM 791 C C . ASP A 1 102 ? 16.626 -6.230 -3.481 1.00 74.44 102 ASP A C 1
ATOM 793 O O . ASP A 1 102 ? 17.772 -6.683 -3.463 1.00 74.44 102 ASP A O 1
ATOM 797 N N . PHE A 1 103 ? 15.858 -6.198 -2.389 1.00 66.50 103 PHE A N 1
ATOM 798 C CA . PHE A 1 103 ? 16.303 -6.665 -1.077 1.00 66.50 103 PHE A CA 1
ATOM 799 C C . PHE A 1 103 ? 16.746 -8.138 -1.090 1.00 66.50 103 PHE A C 1
ATOM 801 O O . PHE A 1 103 ? 17.665 -8.508 -0.359 1.00 66.50 103 PHE A O 1
ATOM 808 N N . ALA A 1 104 ? 16.133 -8.984 -1.928 1.00 69.06 104 ALA A N 1
ATOM 809 C CA . ALA A 1 104 ? 16.447 -10.411 -1.973 1.00 69.06 104 ALA A CA 1
ATOM 810 C C . ALA A 1 104 ? 17.784 -10.703 -2.672 1.00 69.06 104 ALA A C 1
ATOM 812 O O . ALA A 1 104 ? 18.528 -11.585 -2.242 1.00 69.06 104 ALA A O 1
ATOM 813 N N . SER A 1 105 ? 18.096 -9.973 -3.744 1.00 72.69 105 SER A N 1
ATOM 814 C CA . SER A 1 105 ? 19.292 -10.206 -4.564 1.00 72.69 105 SER A CA 1
ATOM 815 C C . SER A 1 105 ? 20.425 -9.200 -4.319 1.00 72.69 105 SER A C 1
ATOM 817 O O . SER A 1 105 ? 21.540 -9.420 -4.795 1.00 72.69 105 SER A O 1
ATOM 819 N N . GLN A 1 106 ? 20.159 -8.104 -3.596 1.00 78.94 106 GLN A N 1
ATOM 820 C CA . GLN A 1 106 ? 21.031 -6.922 -3.471 1.00 78.94 106 GLN A CA 1
ATOM 821 C C . GLN A 1 106 ? 21.489 -6.355 -4.824 1.00 78.94 106 GLN A C 1
ATOM 823 O O . GLN A 1 106 ? 22.495 -5.650 -4.913 1.00 78.94 106 GLN A O 1
ATOM 828 N N . GLN A 1 107 ? 20.769 -6.678 -5.898 1.00 81.62 107 GLN A N 1
ATOM 829 C CA . GLN A 1 107 ? 21.049 -6.171 -7.230 1.00 81.62 107 GLN A CA 1
ATOM 830 C C . GLN A 1 107 ? 20.254 -4.894 -7.468 1.00 81.62 107 GLN A C 1
ATOM 832 O O . GLN A 1 107 ? 19.115 -4.745 -7.017 1.00 81.62 107 GLN A O 1
ATOM 837 N N . ILE A 1 108 ? 20.857 -3.988 -8.231 1.00 86.56 108 ILE A N 1
ATOM 838 C CA . ILE A 1 108 ? 20.145 -2.832 -8.756 1.00 86.56 108 ILE A CA 1
ATOM 839 C C . ILE A 1 108 ? 19.239 -3.323 -9.883 1.00 86.56 108 ILE A C 1
ATOM 841 O O . ILE A 1 108 ? 19.707 -3.872 -10.882 1.00 86.56 108 ILE A O 1
ATOM 845 N N . VAL A 1 109 ? 17.939 -3.106 -9.723 1.00 89.75 109 VAL A N 1
ATOM 846 C CA . VAL A 1 109 ? 16.935 -3.352 -10.751 1.00 89.75 109 VAL A CA 1
ATOM 847 C C . VAL A 1 109 ? 16.521 -2.007 -11.320 1.00 89.75 109 VAL A C 1
ATOM 849 O O . VAL A 1 109 ? 16.064 -1.119 -10.601 1.00 89.75 109 VAL A O 1
ATOM 852 N N . ARG A 1 110 ? 16.677 -1.864 -12.635 1.00 92.19 110 ARG A N 1
ATOM 853 C CA . ARG A 1 110 ? 16.265 -0.674 -13.372 1.00 92.19 110 ARG A CA 1
ATOM 854 C C . ARG A 1 110 ? 15.320 -1.052 -14.498 1.00 92.19 110 ARG A C 1
ATOM 856 O O . ARG A 1 110 ? 15.594 -1.982 -15.255 1.00 92.19 110 ARG A O 1
ATOM 863 N N . GLY A 1 111 ? 14.224 -0.315 -14.632 1.00 92.62 111 GLY A N 1
ATOM 864 C CA . GLY A 1 111 ? 13.292 -0.536 -15.728 1.00 92.62 111 GLY A CA 1
ATOM 865 C C . GLY A 1 111 ? 11.992 0.241 -15.607 1.00 92.62 111 GLY A C 1
ATOM 866 O O . GLY A 1 111 ? 11.773 0.999 -14.664 1.00 92.62 111 GLY A O 1
ATOM 867 N N . LEU A 1 112 ? 11.128 0.049 -16.601 1.00 95.19 112 LEU A N 1
ATOM 868 C CA . LEU A 1 112 ? 9.810 0.667 -16.649 1.00 95.19 112 LEU A CA 1
ATOM 869 C C . LEU A 1 112 ? 8.877 0.015 -15.625 1.00 95.19 112 LEU A C 1
ATOM 871 O O . LEU A 1 112 ? 8.741 -1.212 -15.598 1.00 95.19 112 LEU A O 1
ATOM 875 N N . VAL A 1 113 ? 8.176 0.833 -14.846 1.00 96.25 113 VAL A N 1
ATOM 876 C CA . VAL A 1 113 ? 7.091 0.345 -13.994 1.00 96.25 113 VAL A CA 1
ATOM 877 C C . VAL A 1 113 ? 5.889 0.012 -14.868 1.00 96.25 113 VAL A C 1
ATOM 879 O O . VAL A 1 113 ? 5.287 0.886 -15.498 1.00 96.25 113 VAL A O 1
ATOM 882 N N . SER A 1 114 ? 5.537 -1.269 -14.890 1.00 95.94 114 SER A N 1
ATOM 883 C CA . SER A 1 114 ? 4.449 -1.812 -15.713 1.00 95.94 114 SER A CA 1
ATOM 884 C C . SER A 1 114 ? 3.145 -2.019 -14.941 1.00 95.94 114 SER A C 1
ATOM 886 O O . SER A 1 114 ? 2.081 -2.118 -15.548 1.00 95.94 114 SER A O 1
ATOM 888 N N . GLY A 1 115 ? 3.201 -2.047 -13.607 1.00 96.31 115 GLY A N 1
ATOM 889 C CA . GLY A 1 115 ? 2.031 -2.270 -12.768 1.00 96.31 115 GLY A CA 1
ATOM 890 C C . GLY A 1 115 ? 2.307 -2.090 -11.281 1.00 96.31 115 GLY A C 1
ATOM 891 O O . GLY A 1 115 ? 3.441 -1.851 -10.865 1.00 96.31 115 GLY A O 1
ATOM 892 N N . ILE A 1 116 ? 1.241 -2.211 -10.491 1.00 96.31 116 ILE A N 1
ATOM 893 C CA . ILE A 1 116 ? 1.242 -2.093 -9.029 1.00 96.31 116 ILE A CA 1
ATOM 894 C C . ILE A 1 116 ? 0.569 -3.326 -8.456 1.00 96.31 116 ILE A C 1
ATOM 896 O O . ILE A 1 116 ? -0.422 -3.814 -9.004 1.00 96.31 116 ILE A O 1
ATOM 900 N N . VAL A 1 117 ? 1.083 -3.802 -7.330 1.00 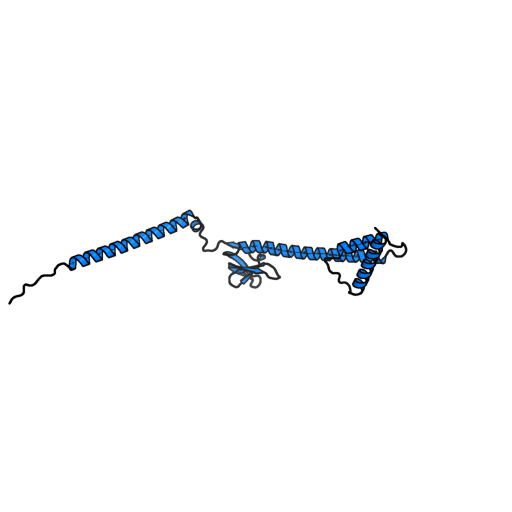95.25 117 VAL A N 1
ATOM 901 C CA . VAL A 1 117 ? 0.533 -4.944 -6.629 1.00 95.25 117 VAL A CA 1
ATOM 902 C C . VAL A 1 117 ? 0.422 -4.685 -5.133 1.00 95.25 117 VAL A C 1
ATOM 904 O O . VAL A 1 117 ? 1.291 -4.082 -4.508 1.00 95.25 117 VAL A O 1
ATOM 907 N N . TYR A 1 118 ? -0.686 -5.153 -4.567 1.00 94.19 118 TYR A N 1
ATOM 908 C CA . TYR A 1 118 ? -0.984 -5.070 -3.146 1.00 94.19 118 TYR A CA 1
ATOM 909 C C . TYR A 1 118 ? -0.647 -6.401 -2.483 1.00 94.19 118 TYR A C 1
ATOM 911 O O . TYR A 1 118 ? -1.110 -7.465 -2.911 1.00 94.19 118 TYR A O 1
ATOM 919 N N . ARG A 1 119 ? 0.175 -6.344 -1.442 1.00 90.19 119 ARG A N 1
ATOM 920 C CA . ARG A 1 119 ? 0.601 -7.488 -0.637 1.00 90.19 119 ARG A CA 1
ATOM 921 C C . ARG A 1 119 ? 0.316 -7.198 0.837 1.00 90.19 119 ARG A C 1
ATOM 923 O O . ARG A 1 119 ? -0.013 -6.073 1.205 1.00 90.19 119 ARG A O 1
ATOM 930 N N . GLN A 1 120 ? 0.421 -8.220 1.685 1.00 83.19 120 GLN A N 1
ATOM 931 C CA . GLN A 1 120 ? 0.249 -8.043 3.133 1.00 83.19 120 GLN A CA 1
ATOM 932 C C . GLN A 1 120 ? 1.328 -7.136 3.742 1.00 83.19 120 GLN A C 1
ATOM 934 O O . GLN A 1 120 ? 1.069 -6.488 4.748 1.00 83.19 120 GLN A O 1
ATOM 939 N N . ASP A 1 121 ? 2.509 -7.070 3.122 1.00 83.50 121 ASP A N 1
ATOM 940 C CA . ASP A 1 121 ? 3.644 -6.243 3.538 1.00 83.50 121 ASP A CA 1
ATOM 941 C C . ASP A 1 121 ? 3.648 -4.832 2.916 1.00 83.50 121 ASP A C 1
ATOM 943 O O . ASP A 1 121 ? 4.548 -4.047 3.207 1.00 83.50 121 ASP A O 1
ATOM 947 N N . GLY A 1 122 ? 2.646 -4.479 2.099 1.00 89.81 122 GLY A N 1
ATOM 948 C CA . GLY A 1 122 ? 2.470 -3.130 1.553 1.00 89.81 122 GLY A CA 1
ATOM 949 C C . GLY A 1 122 ? 2.231 -3.083 0.043 1.00 89.81 122 GLY A C 1
ATOM 950 O O . GLY A 1 122 ? 1.807 -4.057 -0.587 1.00 89.81 122 GLY A O 1
ATOM 951 N N . VAL A 1 123 ? 2.468 -1.905 -0.538 1.00 94.69 123 VAL A N 1
ATOM 952 C CA . VAL A 1 123 ? 2.340 -1.652 -1.981 1.00 94.69 123 VAL A CA 1
ATOM 953 C C . VAL A 1 123 ? 3.689 -1.867 -2.667 1.00 94.69 123 VAL A C 1
ATOM 955 O O . VAL A 1 123 ? 4.704 -1.320 -2.236 1.00 94.69 123 VAL A O 1
ATOM 958 N N . LYS A 1 124 ? 3.694 -2.637 -3.758 1.00 94.25 124 LYS A N 1
ATOM 959 C CA . LYS A 1 124 ? 4.877 -2.893 -4.591 1.00 94.25 124 LYS A CA 1
ATOM 960 C C . LYS A 1 124 ? 4.614 -2.513 -6.043 1.00 94.25 124 LYS A C 1
ATOM 962 O O . LYS A 1 124 ? 3.470 -2.523 -6.500 1.00 94.25 124 LYS A O 1
ATOM 967 N N . VAL A 1 125 ? 5.674 -2.205 -6.777 1.00 95.62 125 VAL A N 1
ATOM 968 C CA . VAL A 1 125 ? 5.645 -1.945 -8.221 1.00 95.62 125 VAL A CA 1
ATOM 969 C C . VAL A 1 125 ? 6.260 -3.109 -8.990 1.00 95.62 125 VAL A C 1
ATOM 971 O O . VAL A 1 125 ? 7.124 -3.814 -8.474 1.00 95.62 125 VAL A O 1
ATOM 974 N N . ILE A 1 126 ? 5.821 -3.311 -10.230 1.00 94.69 126 ILE A N 1
ATOM 975 C CA . ILE A 1 126 ? 6.338 -4.364 -11.111 1.00 94.69 126 ILE A CA 1
ATOM 976 C C . ILE A 1 126 ? 7.320 -3.756 -12.111 1.00 94.69 126 ILE A C 1
ATOM 978 O O . ILE A 1 126 ? 6.925 -2.951 -12.962 1.00 94.69 126 ILE A O 1
ATOM 982 N N . ILE A 1 127 ? 8.577 -4.194 -12.040 1.00 93.12 127 ILE A N 1
ATOM 983 C CA . ILE A 1 127 ? 9.662 -3.812 -12.950 1.00 93.12 127 ILE A CA 1
ATOM 984 C C . ILE A 1 127 ? 10.134 -5.079 -13.670 1.00 93.12 127 ILE A C 1
ATOM 986 O O . ILE A 1 127 ? 10.790 -5.939 -13.082 1.00 93.12 127 ILE A O 1
ATOM 990 N N . GLY A 1 128 ? 9.771 -5.232 -14.945 1.00 89.88 128 GLY A N 1
ATOM 991 C CA . GLY A 1 128 ? 9.995 -6.491 -15.664 1.00 89.88 128 GLY A CA 1
ATOM 992 C C . GLY A 1 128 ? 9.259 -7.653 -14.985 1.00 89.88 128 GLY A C 1
ATOM 993 O O . GLY A 1 128 ? 8.033 -7.658 -14.943 1.00 89.88 128 GLY A O 1
ATOM 994 N N . SER A 1 129 ? 10.000 -8.625 -14.450 1.00 88.12 129 SER A N 1
ATOM 995 C CA . SER A 1 129 ? 9.458 -9.747 -13.664 1.00 88.12 129 SER A CA 1
ATOM 996 C C . SER A 1 129 ? 9.595 -9.572 -12.146 1.00 88.12 129 SER A C 1
ATOM 998 O O . SER A 1 129 ? 9.196 -10.466 -11.404 1.00 88.12 129 SER A O 1
ATOM 1000 N N . ALA A 1 130 ? 10.197 -8.475 -11.679 1.00 89.56 130 ALA A N 1
ATOM 1001 C CA . ALA A 1 130 ? 10.457 -8.236 -10.264 1.00 89.56 130 ALA A CA 1
ATOM 1002 C C . ALA A 1 130 ? 9.331 -7.416 -9.616 1.00 89.56 130 ALA A C 1
ATOM 1004 O O . ALA A 1 130 ? 8.852 -6.440 -10.198 1.00 89.56 130 ALA A O 1
ATOM 1005 N N . GLU A 1 131 ? 8.947 -7.790 -8.394 1.00 92.31 131 GLU A N 1
ATOM 1006 C CA . GLU A 1 131 ? 8.099 -6.982 -7.512 1.00 92.31 131 GLU A CA 1
ATOM 1007 C C . GLU A 1 131 ? 8.985 -6.239 -6.516 1.00 92.31 131 GLU A C 1
ATOM 1009 O O . GLU A 1 131 ? 9.649 -6.862 -5.690 1.00 92.31 131 GLU A O 1
ATOM 1014 N N . VAL A 1 132 ? 8.976 -4.912 -6.578 1.00 91.69 132 VAL A N 1
ATOM 1015 C CA . VAL A 1 132 ? 9.867 -4.055 -5.791 1.00 91.69 132 VAL A CA 1
ATOM 1016 C C . VAL A 1 132 ? 9.052 -3.173 -4.852 1.00 91.69 132 VAL A C 1
ATOM 1018 O O . VAL A 1 132 ? 8.037 -2.600 -5.253 1.00 91.69 132 VAL A O 1
ATOM 1021 N N . SER A 1 133 ? 9.473 -3.079 -3.589 1.00 92.81 133 SER A N 1
ATOM 1022 C CA . SER A 1 133 ? 8.830 -2.203 -2.606 1.00 92.81 133 SER A CA 1
ATOM 1023 C C . SER A 1 133 ? 9.052 -0.737 -2.958 1.00 92.81 133 SER A C 1
ATOM 1025 O O . SER A 1 133 ? 10.125 -0.366 -3.424 1.00 92.81 133 SER A O 1
ATOM 1027 N N . LEU A 1 134 ? 8.073 0.123 -2.670 1.00 92.56 134 LEU A N 1
ATOM 1028 C CA . LEU A 1 134 ? 8.247 1.570 -2.845 1.00 92.56 134 LEU A CA 1
ATOM 1029 C C . LEU A 1 134 ? 9.423 2.124 -2.031 1.00 92.56 134 LEU A C 1
ATOM 1031 O O . LEU A 1 134 ? 10.101 3.035 -2.493 1.00 92.56 134 LEU A O 1
ATOM 1035 N N . ASN A 1 135 ? 9.693 1.544 -0.858 1.00 91.25 135 ASN A N 1
ATOM 1036 C CA . ASN A 1 135 ? 10.803 1.958 0.005 1.00 91.25 135 ASN A CA 1
ATOM 1037 C C . ASN A 1 135 ? 12.182 1.680 -0.611 1.00 91.25 135 ASN A C 1
ATOM 1039 O O . ASN A 1 135 ? 13.162 2.294 -0.201 1.00 91.25 135 ASN A O 1
ATOM 1043 N N . ASP A 1 136 ? 12.251 0.762 -1.576 1.00 91.56 136 ASP A N 1
ATOM 1044 C CA . ASP A 1 136 ? 13.501 0.342 -2.204 1.00 91.56 136 ASP A CA 1
ATOM 1045 C C . ASP A 1 136 ? 13.814 1.150 -3.475 1.00 91.56 136 ASP A C 1
ATOM 1047 O O . ASP A 1 136 ? 14.875 0.974 -4.074 1.00 91.56 136 ASP A O 1
ATOM 1051 N N . ILE A 1 137 ? 12.900 2.032 -3.902 1.00 93.19 137 ILE A N 1
ATOM 1052 C CA . ILE A 1 137 ? 13.075 2.906 -5.065 1.00 93.19 137 ILE A CA 1
ATOM 1053 C C . ILE A 1 137 ? 13.843 4.156 -4.640 1.00 93.19 137 ILE A C 1
ATOM 1055 O O . ILE A 1 137 ? 13.344 4.965 -3.858 1.00 93.19 137 ILE A O 1
ATOM 1059 N N . HIS A 1 138 ? 15.030 4.367 -5.208 1.00 91.12 138 HIS A N 1
ATOM 1060 C CA . HIS A 1 138 ? 15.868 5.534 -4.899 1.00 91.12 138 HIS A CA 1
ATOM 1061 C C . HIS A 1 138 ? 15.975 6.543 -6.045 1.00 91.12 138 HIS A C 1
ATOM 1063 O O . HIS A 1 138 ? 16.423 7.666 -5.815 1.00 91.12 138 HIS A O 1
ATOM 1069 N N . ALA A 1 139 ? 15.546 6.195 -7.263 1.00 93.19 139 ALA A N 1
ATOM 1070 C CA . ALA A 1 139 ? 15.495 7.142 -8.376 1.00 93.19 139 ALA A CA 1
ATOM 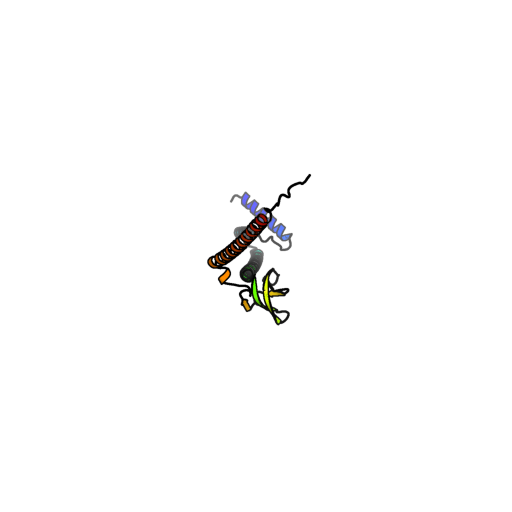1071 C C . ALA A 1 139 ? 14.325 6.886 -9.336 1.00 93.19 139 ALA A C 1
ATOM 1073 O O . ALA A 1 139 ? 13.954 5.747 -9.618 1.00 93.19 139 ALA A O 1
ATOM 1074 N N . VAL A 1 140 ? 13.775 7.979 -9.877 1.00 95.00 140 VAL A N 1
ATOM 1075 C CA . VAL A 1 140 ? 12.684 7.976 -10.859 1.00 95.00 140 VAL A CA 1
ATOM 1076 C C . VAL A 1 140 ? 13.087 8.836 -12.052 1.00 95.00 140 VAL A C 1
ATOM 1078 O O . VAL A 1 140 ? 13.428 10.009 -11.909 1.00 95.00 140 VAL A O 1
ATOM 1081 N N . PHE A 1 141 ? 13.002 8.260 -13.242 1.00 93.25 141 PHE A N 1
ATOM 1082 C CA . PHE A 1 141 ? 13.362 8.862 -14.514 1.00 93.25 141 PHE A CA 1
ATOM 1083 C C . PHE A 1 141 ? 12.144 8.932 -15.436 1.00 93.25 141 PHE A C 1
ATOM 1085 O O . PHE A 1 141 ? 11.203 8.134 -15.366 1.00 93.25 141 PHE A O 1
ATOM 1092 N N . LEU A 1 142 ? 12.164 9.904 -16.344 1.00 90.50 142 LEU A N 1
ATOM 1093 C CA . LEU A 1 142 ? 11.269 9.873 -17.493 1.00 90.50 142 LEU A CA 1
ATOM 1094 C C . LEU A 1 142 ? 11.649 8.672 -18.369 1.00 90.50 142 LEU A C 1
ATOM 1096 O O . LEU A 1 142 ? 12.838 8.372 -18.485 1.00 90.50 142 LEU A O 1
ATOM 1100 N N . PRO A 1 143 ? 10.671 7.983 -18.975 1.00 85.12 143 PRO A N 1
ATOM 1101 C CA . PRO A 1 143 ? 10.980 6.842 -19.818 1.00 85.12 143 PRO A CA 1
ATOM 1102 C C . PRO A 1 143 ? 11.826 7.292 -21.015 1.00 85.12 143 PRO A C 1
ATOM 1104 O O . PRO A 1 143 ? 11.687 8.412 -21.505 1.00 85.12 143 PRO A O 1
ATOM 1107 N N . SER A 1 144 ? 12.689 6.412 -21.515 1.00 80.12 144 SER A N 1
ATOM 1108 C CA . SER A 1 144 ? 13.613 6.695 -22.629 1.00 80.12 144 SER A CA 1
ATOM 1109 C C . SER A 1 144 ? 12.948 7.194 -23.926 1.00 80.12 144 SER A C 1
ATOM 1111 O O . SER A 1 144 ? 13.597 7.842 -24.744 1.00 80.12 144 SER A O 1
ATOM 1113 N N . ASN A 1 145 ? 11.649 6.948 -24.114 1.00 80.25 145 ASN A N 1
ATOM 1114 C CA . ASN A 1 145 ? 10.847 7.457 -25.231 1.00 80.25 145 ASN A CA 1
ATOM 1115 C C . ASN A 1 145 ? 10.134 8.795 -24.937 1.00 80.25 145 ASN A C 1
ATOM 1117 O O . ASN A 1 145 ? 9.334 9.253 -25.756 1.00 80.25 145 ASN A O 1
ATOM 1121 N N . TYR A 1 146 ? 10.392 9.427 -23.791 1.00 77.62 146 TYR A N 1
ATOM 1122 C CA . TYR A 1 146 ? 9.802 10.711 -23.436 1.00 77.62 146 TYR A CA 1
ATOM 1123 C C . TYR A 1 146 ? 10.343 11.824 -24.339 1.00 77.62 146 TYR A C 1
ATOM 1125 O O . TYR A 1 146 ? 11.507 12.215 -24.261 1.00 77.62 146 TYR A O 1
ATOM 1133 N N . ARG A 1 147 ? 9.474 12.357 -25.202 1.00 74.88 147 ARG A N 1
ATOM 1134 C CA . ARG A 1 147 ? 9.781 13.464 -26.116 1.00 74.88 147 ARG A CA 1
ATOM 1135 C C . ARG A 1 147 ? 8.950 14.683 -25.706 1.00 74.88 147 ARG A C 1
ATOM 1137 O O . ARG A 1 147 ? 7.777 14.739 -26.076 1.00 74.88 147 ARG A O 1
ATOM 1144 N N . PRO A 1 148 ? 9.513 15.653 -24.958 1.00 68.12 148 PRO A N 1
ATOM 1145 C CA . PRO A 1 148 ? 8.745 16.798 -24.458 1.00 68.12 148 PRO A CA 1
ATOM 1146 C C . PRO A 1 148 ? 8.126 17.625 -25.598 1.00 68.12 148 PRO A C 1
ATOM 1148 O O . PRO A 1 148 ? 6.992 18.081 -25.488 1.00 68.12 148 PRO A O 1
ATOM 1151 N N . GLU A 1 149 ? 8.831 17.724 -26.727 1.00 63.84 149 GLU A N 1
ATOM 1152 C CA . GLU A 1 149 ? 8.432 18.472 -27.926 1.00 63.84 149 GLU A CA 1
ATOM 1153 C C . GLU A 1 149 ? 7.220 17.869 -28.664 1.00 63.84 149 GLU A C 1
ATOM 1155 O O . GLU A 1 149 ? 6.458 18.612 -29.267 1.00 63.84 149 GLU A O 1
ATOM 1160 N N . GLN A 1 150 ? 6.996 16.547 -28.628 1.00 54.84 150 GLN A N 1
ATOM 1161 C CA . GLN A 1 150 ? 5.931 15.880 -29.413 1.00 54.84 150 GLN A CA 1
ATOM 1162 C C . GLN A 1 150 ? 4.560 15.856 -28.724 1.00 54.84 150 GLN A C 1
ATOM 1164 O O . GLN A 1 150 ? 3.543 15.547 -29.348 1.00 54.84 150 GLN A O 1
ATOM 1169 N N . ASN A 1 151 ? 4.520 16.189 -27.435 1.00 56.97 151 ASN A N 1
ATOM 1170 C CA . ASN A 1 151 ? 3.280 16.290 -26.668 1.00 56.97 151 ASN A CA 1
ATOM 1171 C C . ASN A 1 151 ? 2.708 17.716 -26.667 1.00 56.97 151 ASN A C 1
ATOM 1173 O O . ASN A 1 151 ? 1.673 17.962 -26.049 1.00 56.97 151 ASN A O 1
ATOM 1177 N N . ASN A 1 152 ? 3.354 18.644 -27.380 1.00 65.50 152 ASN A N 1
ATOM 1178 C CA . ASN A 1 152 ? 2.855 19.991 -27.594 1.00 65.50 152 ASN A CA 1
ATOM 1179 C C . ASN A 1 152 ? 1.801 19.971 -28.725 1.00 65.50 152 ASN A C 1
ATOM 1181 O O . ASN A 1 152 ? 2.093 19.493 -29.823 1.00 65.50 152 ASN A O 1
ATOM 1185 N N . PRO A 1 153 ? 0.567 20.469 -28.519 1.00 61.38 153 PRO A N 1
ATOM 1186 C CA . PRO A 1 153 ? -0.460 20.477 -29.567 1.00 61.38 153 PRO A CA 1
ATOM 1187 C C . PRO A 1 153 ? -0.033 21.231 -30.839 1.00 61.38 153 PRO A C 1
ATOM 1189 O O . PRO A 1 153 ? -0.511 20.910 -31.923 1.00 61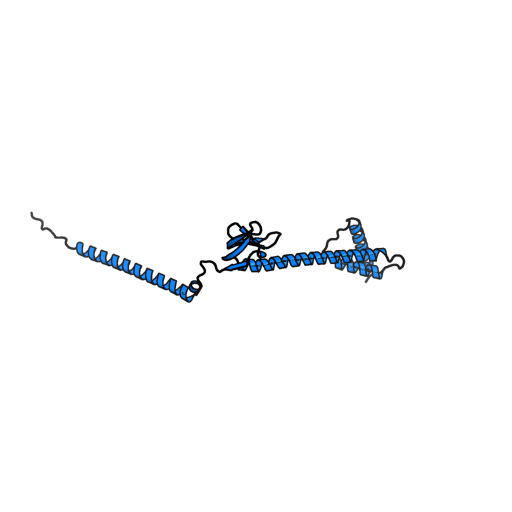.38 153 PRO A O 1
ATOM 1192 N N . VAL A 1 154 ? 0.894 22.190 -30.733 1.00 63.56 154 VAL A N 1
ATOM 1193 C CA . VAL A 1 154 ? 1.406 22.962 -31.879 1.00 63.56 154 VAL A CA 1
ATOM 1194 C C . VAL A 1 154 ? 2.259 22.099 -32.820 1.00 63.56 154 VAL A C 1
ATOM 1196 O O . VAL A 1 154 ? 2.049 22.123 -34.030 1.00 63.56 154 VAL A O 1
ATOM 1199 N N . THR A 1 155 ? 3.173 21.286 -32.285 1.00 59.31 155 THR A N 1
ATOM 1200 C CA . THR A 1 155 ? 4.062 20.409 -33.075 1.00 59.31 155 THR A CA 1
ATOM 1201 C C . THR A 1 155 ? 3.331 19.167 -33.576 1.00 59.31 155 THR A C 1
ATOM 1203 O O . THR A 1 155 ? 3.523 18.750 -34.713 1.00 59.31 155 THR A O 1
ATOM 1206 N N . LYS A 1 156 ? 2.397 18.630 -32.784 1.00 58.03 156 LYS A N 1
ATOM 1207 C CA . LYS A 1 156 ? 1.565 17.485 -33.179 1.00 58.03 156 LYS A CA 1
ATOM 1208 C C . LYS A 1 156 ? 0.681 17.796 -34.392 1.00 58.03 156 LYS A C 1
ATOM 1210 O O . LYS A 1 156 ? 0.470 16.926 -35.232 1.00 58.03 156 LYS A O 1
ATOM 1215 N N . ASN A 1 157 ? 0.185 19.031 -34.499 1.00 62.00 157 ASN A N 1
ATOM 1216 C CA . ASN A 1 157 ? -0.583 19.485 -35.661 1.00 62.00 157 ASN A CA 1
ATOM 1217 C C . ASN A 1 157 ? 0.315 19.769 -36.878 1.00 62.00 157 ASN A C 1
ATOM 1219 O O . ASN A 1 157 ? -0.107 19.507 -38.003 1.00 62.00 157 ASN A O 1
ATOM 1223 N N . ALA A 1 158 ? 1.550 20.236 -36.664 1.00 62.44 158 ALA A N 1
ATOM 1224 C CA . ALA A 1 158 ? 2.532 20.428 -37.733 1.00 62.44 158 ALA A CA 1
ATOM 1225 C C . ALA A 1 158 ? 2.956 19.090 -38.374 1.00 62.44 158 ALA A C 1
ATOM 1227 O O . ALA A 1 158 ? 2.906 18.958 -39.594 1.00 62.44 158 ALA A O 1
ATOM 1228 N N . ASP A 1 159 ? 3.231 18.060 -37.564 1.00 63.16 159 ASP A N 1
ATOM 1229 C CA . ASP A 1 159 ? 3.570 16.707 -38.042 1.00 63.16 159 ASP A CA 1
ATOM 1230 C C . ASP A 1 159 ? 2.425 16.055 -38.848 1.00 63.16 159 ASP A C 1
ATOM 1232 O O . ASP A 1 159 ? 2.645 15.207 -39.720 1.00 63.16 159 ASP A O 1
ATOM 1236 N N . VAL A 1 160 ? 1.173 16.411 -38.540 1.00 66.06 160 VAL A N 1
ATOM 1237 C CA . VAL A 1 160 ? -0.011 15.954 -39.285 1.00 66.06 160 VAL A CA 1
ATOM 1238 C C . VAL A 1 160 ? -0.147 16.715 -40.603 1.00 66.06 160 VAL A C 1
ATOM 1240 O O . VAL A 1 160 ? -0.444 16.090 -41.622 1.00 66.06 160 VAL A O 1
ATOM 1243 N N . ALA A 1 161 ? 0.108 18.026 -40.608 1.00 69.44 161 ALA A N 1
ATOM 1244 C CA . ALA A 1 161 ? 0.080 18.851 -41.813 1.00 69.44 161 ALA A CA 1
ATOM 1245 C C . ALA A 1 161 ? 1.144 18.411 -42.835 1.00 69.44 161 ALA A C 1
ATOM 1247 O O . ALA A 1 161 ? 0.803 18.145 -43.985 1.00 69.44 161 ALA A O 1
ATOM 1248 N N . GLU A 1 162 ? 2.391 18.194 -42.408 1.00 69.44 162 GLU A N 1
ATOM 1249 C CA . GLU A 1 162 ? 3.486 17.758 -43.292 1.00 69.44 162 GLU A CA 1
ATOM 1250 C C . GLU A 1 162 ? 3.207 16.379 -43.930 1.00 69.44 162 GLU A C 1
ATOM 1252 O O . GLU A 1 162 ? 3.443 16.144 -45.122 1.00 69.44 162 GLU A O 1
ATOM 1257 N N . LYS A 1 163 ? 2.604 15.456 -43.165 1.00 72.00 163 LYS A N 1
ATOM 1258 C CA . LYS A 1 163 ? 2.176 14.142 -43.681 1.00 72.00 163 LYS A CA 1
ATOM 1259 C C . LYS A 1 163 ? 1.005 14.230 -44.662 1.00 72.00 163 LYS A C 1
ATOM 1261 O O . LYS A 1 163 ? 0.899 13.372 -45.543 1.00 72.00 163 LYS A O 1
ATOM 1266 N N . LEU A 1 164 ? 0.115 15.211 -44.510 1.00 68.94 164 LEU A N 1
ATOM 1267 C CA . LEU A 1 164 ? -0.996 15.453 -45.436 1.00 68.94 164 LEU A CA 1
ATOM 1268 C C . LEU A 1 164 ? -0.499 16.079 -46.743 1.00 68.94 164 LEU A C 1
ATOM 1270 O O . LEU A 1 164 ? -0.901 15.621 -47.811 1.00 68.94 164 LEU A O 1
ATOM 1274 N N . GLU A 1 165 ? 0.426 17.037 -46.667 1.00 73.50 165 GLU A N 1
ATOM 1275 C CA . GLU A 1 165 ? 1.063 17.651 -47.837 1.00 73.50 165 GLU A CA 1
ATOM 1276 C C . GLU A 1 165 ? 1.851 16.620 -48.653 1.00 73.50 165 GLU A C 1
ATOM 1278 O O . GLU A 1 165 ? 1.656 16.500 -49.862 1.00 73.50 165 GLU A O 1
ATOM 1283 N N . THR A 1 166 ? 2.641 15.769 -47.992 1.00 75.19 166 THR A N 1
ATOM 1284 C CA . THR A 1 166 ? 3.398 14.698 -48.666 1.00 75.19 166 THR A CA 1
ATOM 1285 C C . THR A 1 166 ? 2.474 13.705 -49.384 1.00 75.19 166 THR A C 1
ATOM 1287 O O . THR A 1 166 ? 2.755 13.273 -50.504 1.00 75.19 166 THR A O 1
ATOM 1290 N N . LYS A 1 167 ? 1.333 13.352 -48.774 1.00 82.38 167 LYS A N 1
ATOM 1291 C CA . LYS A 1 167 ? 0.323 12.492 -49.415 1.00 82.38 167 LYS A CA 1
ATOM 1292 C C . LYS A 1 167 ? -0.355 13.173 -50.602 1.00 82.38 167 LYS A C 1
ATOM 1294 O O . LYS A 1 167 ? -0.643 12.493 -51.585 1.00 82.38 167 LYS A O 1
ATOM 1299 N N . ALA A 1 168 ? -0.611 14.478 -50.519 1.00 77.44 168 ALA A N 1
ATOM 1300 C CA . ALA A 1 168 ? -1.220 15.243 -51.602 1.00 77.44 168 ALA A CA 1
ATOM 1301 C C . ALA A 1 168 ? -0.293 15.322 -52.826 1.00 77.44 168 ALA A C 1
ATOM 1303 O O . ALA A 1 168 ? -0.733 15.031 -53.937 1.00 77.44 168 ALA A O 1
ATOM 1304 N N . VAL A 1 169 ? 1.000 15.595 -52.618 1.00 81.44 169 VAL A N 1
ATOM 1305 C CA . VAL A 1 169 ? 2.006 15.629 -53.696 1.00 81.44 169 VAL A CA 1
ATOM 1306 C C . VAL A 1 169 ? 2.114 14.267 -54.392 1.00 81.44 169 VAL A C 1
ATOM 1308 O O . VAL A 1 169 ? 2.006 14.186 -55.614 1.00 81.44 169 VAL A O 1
ATOM 1311 N N . GLN A 1 170 ? 2.206 13.173 -53.629 1.00 78.50 170 GLN A N 1
ATOM 1312 C CA . GLN A 1 170 ? 2.267 11.817 -54.197 1.00 78.50 170 GLN A CA 1
ATOM 1313 C C . GLN A 1 170 ? 0.986 11.414 -54.947 1.00 78.50 170 GLN A C 1
ATOM 1315 O O . GLN A 1 170 ? 1.039 10.629 -55.896 1.00 78.50 170 GLN A O 1
ATOM 1320 N N . ALA A 1 171 ? -0.182 11.908 -54.526 1.00 79.88 171 ALA A N 1
ATOM 1321 C CA . ALA A 1 171 ? -1.438 11.668 -55.232 1.00 79.88 171 ALA A CA 1
ATOM 1322 C C . ALA A 1 171 ? -1.488 12.424 -56.568 1.00 79.88 171 ALA A C 1
ATOM 1324 O O . ALA A 1 171 ? -1.934 11.865 -57.571 1.00 79.88 171 ALA A O 1
ATOM 1325 N N . GLN A 1 172 ? -0.980 13.657 -56.594 1.00 76.62 172 GLN A N 1
ATOM 1326 C CA . GLN A 1 172 ? -0.947 14.493 -57.790 1.00 76.62 172 GLN A CA 1
ATOM 1327 C C . GLN A 1 172 ? 0.066 13.983 -58.824 1.00 76.62 172 GLN A C 1
ATOM 1329 O O . GLN A 1 172 ? -0.244 13.918 -60.010 1.00 76.62 172 GLN A O 1
ATOM 1334 N N . GLU A 1 173 ? 1.232 13.500 -58.391 1.00 81.62 173 GLU A N 1
ATOM 1335 C CA . GLU A 1 173 ? 2.195 12.830 -59.278 1.00 81.62 173 GLU A CA 1
ATOM 1336 C C . GLU A 1 173 ? 1.606 11.573 -59.933 1.00 81.62 173 GLU A C 1
ATOM 1338 O O . GLU A 1 173 ? 1.805 11.337 -61.127 1.00 81.62 173 GLU A O 1
ATOM 1343 N N . LYS A 1 174 ? 0.824 10.784 -59.184 1.00 81.56 174 LYS A N 1
ATOM 1344 C CA . LYS A 1 174 ? 0.124 9.616 -59.735 1.00 81.56 174 LYS A CA 1
ATOM 1345 C C . LYS A 1 174 ? -0.946 10.008 -60.751 1.00 81.56 174 LYS A C 1
ATOM 1347 O O . LYS A 1 174 ? -1.067 9.329 -61.766 1.00 81.56 174 LYS A O 1
ATOM 1352 N N . GLN A 1 175 ? -1.697 11.083 -60.511 1.00 76.81 175 GLN A N 1
ATOM 1353 C CA . GLN A 1 175 ? -2.677 11.594 -61.478 1.00 76.81 175 GLN A CA 1
ATOM 1354 C C . GLN A 1 175 ? -1.994 12.062 -62.769 1.00 76.81 175 GLN A C 1
ATOM 1356 O O . GLN A 1 175 ? -2.377 11.624 -63.853 1.00 76.81 175 GLN A O 1
ATOM 1361 N N . ASN A 1 176 ? -0.910 12.831 -62.654 1.00 82.94 176 ASN A N 1
ATOM 1362 C CA . ASN A 1 176 ? -0.141 13.305 -63.807 1.00 82.94 176 ASN A CA 1
ATOM 1363 C C . ASN A 1 176 ? 0.457 12.142 -64.623 1.00 82.94 176 ASN A C 1
ATOM 1365 O O . ASN A 1 176 ? 0.469 12.178 -65.854 1.00 82.94 176 ASN A O 1
ATOM 1369 N N . ALA A 1 177 ? 0.923 11.080 -63.958 1.00 79.19 177 ALA A N 1
ATOM 1370 C CA . ALA A 1 177 ? 1.432 9.885 -64.630 1.00 79.19 177 ALA A CA 1
ATOM 1371 C C . ALA A 1 177 ? 0.337 9.137 -65.418 1.00 79.19 177 ALA A C 1
ATOM 1373 O O . ALA A 1 177 ? 0.596 8.636 -66.515 1.00 79.19 177 ALA A O 1
ATOM 1374 N N . VAL A 1 178 ? -0.890 9.086 -64.888 1.00 78.94 178 VAL A N 1
ATOM 1375 C CA . VAL A 1 178 ? -2.043 8.465 -65.561 1.00 78.94 178 VAL A CA 1
ATOM 1376 C C . VAL A 1 178 ? -2.469 9.277 -66.791 1.00 78.94 178 VAL A C 1
ATOM 1378 O O . VAL A 1 178 ? -2.717 8.699 -67.854 1.00 78.94 178 VAL A O 1
ATOM 1381 N N . GLU A 1 179 ? -2.489 10.607 -66.701 1.00 76.50 179 GLU A N 1
ATOM 1382 C CA . GLU A 1 179 ? -2.799 11.486 -67.838 1.00 76.50 179 GLU A CA 1
ATOM 1383 C C . GLU A 1 179 ? -1.752 11.381 -68.955 1.00 76.50 179 GLU A C 1
ATOM 1385 O O . GLU A 1 179 ? -2.103 11.228 -70.129 1.00 76.50 179 GLU A O 1
ATOM 1390 N N . ALA A 1 180 ? -0.463 11.358 -68.603 1.00 75.38 180 ALA A N 1
ATOM 1391 C CA . ALA A 1 180 ? 0.626 11.197 -69.567 1.00 75.38 180 ALA A CA 1
ATOM 1392 C C . ALA A 1 180 ? 0.547 9.861 -70.331 1.00 75.38 180 ALA A C 1
ATOM 1394 O O . ALA A 1 180 ? 0.817 9.802 -71.535 1.00 75.38 180 ALA A O 1
ATOM 1395 N N . TYR A 1 181 ? 0.140 8.782 -69.655 1.00 71.62 181 TYR A N 1
ATOM 1396 C CA . TYR A 1 181 ? -0.044 7.477 -70.293 1.00 71.62 181 TYR A CA 1
ATOM 1397 C C . TYR A 1 181 ? -1.243 7.470 -71.256 1.00 71.62 181 TYR A C 1
ATOM 1399 O O . TYR A 1 181 ? -1.168 6.911 -72.352 1.00 71.62 181 TYR A O 1
ATOM 1407 N N . SER A 1 182 ? -2.322 8.161 -70.884 1.00 70.69 182 SER A N 1
ATOM 1408 C CA . SER A 1 182 ? -3.551 8.284 -71.679 1.00 70.69 182 SER A CA 1
ATOM 1409 C C . SER A 1 182 ? -3.336 9.097 -72.965 1.00 70.69 182 SER A C 1
ATOM 1411 O O . SER A 1 182 ? -3.801 8.706 -74.037 1.00 70.69 182 SER A O 1
ATOM 1413 N N . MET A 1 183 ? -2.558 10.182 -72.887 1.00 63.94 183 MET A N 1
ATOM 1414 C CA . MET A 1 183 ? -2.190 11.018 -74.041 1.00 63.94 183 MET A CA 1
ATOM 1415 C C . MET A 1 183 ? -1.318 10.269 -75.060 1.00 63.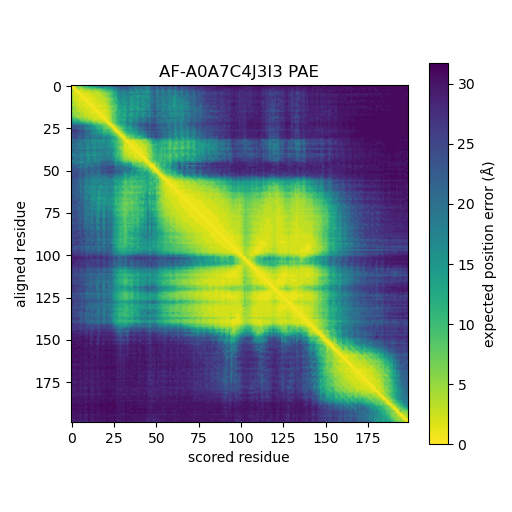94 183 MET A C 1
ATOM 1417 O O . MET A 1 183 ? -1.513 10.385 -76.272 1.00 63.94 183 MET A O 1
ATOM 1421 N N . ASN A 1 184 ? -0.389 9.437 -74.582 1.00 61.72 184 ASN A N 1
ATOM 1422 C CA . ASN A 1 184 ? 0.467 8.626 -75.450 1.00 61.72 184 ASN A CA 1
ATOM 1423 C C . ASN A 1 184 ? -0.282 7.450 -76.101 1.00 61.72 184 ASN A C 1
ATOM 1425 O O . ASN A 1 184 ? 0.046 7.064 -77.227 1.00 61.72 184 ASN A O 1
ATOM 1429 N N . ALA A 1 185 ? -1.299 6.898 -75.433 1.00 58.50 185 ALA A N 1
ATOM 1430 C CA . ALA A 1 185 ? -2.147 5.843 -75.986 1.00 58.50 185 ALA A CA 1
ATOM 1431 C C . ALA A 1 185 ? -3.075 6.356 -77.106 1.00 58.50 185 ALA A C 1
ATOM 1433 O O . ALA A 1 185 ? -3.280 5.655 -78.095 1.00 58.50 185 ALA A O 1
ATOM 1434 N N . PHE A 1 186 ? -3.574 7.594 -77.004 1.00 54.06 186 PHE A N 1
ATOM 1435 C CA . PHE A 1 186 ? -4.427 8.208 -78.032 1.00 54.06 186 PHE A CA 1
ATOM 1436 C C . PHE A 1 186 ? -3.649 8.579 -79.310 1.00 54.06 186 PHE A C 1
ATOM 1438 O O . PHE A 1 186 ? -4.139 8.384 -80.421 1.00 54.06 186 PHE A O 1
ATOM 1445 N N . SER A 1 187 ? -2.394 9.022 -79.171 1.00 56.06 187 SER A N 1
ATOM 1446 C CA . SER A 1 187 ? -1.510 9.343 -80.305 1.00 56.06 187 SER A CA 1
ATOM 1447 C C . SER A 1 187 ? -1.201 8.124 -81.194 1.00 56.06 187 SER A C 1
ATOM 1449 O O . SER A 1 187 ? -1.178 8.231 -82.421 1.00 56.06 187 SER A O 1
ATOM 1451 N N . LYS A 1 188 ? -1.055 6.927 -80.607 1.00 54.62 188 LYS A N 1
ATOM 1452 C CA . LYS A 1 188 ? -0.757 5.688 -81.353 1.00 54.62 188 LYS A CA 1
ATOM 1453 C C . LYS A 1 188 ? -1.973 5.022 -82.017 1.00 54.62 188 LYS A C 1
ATOM 1455 O O . LYS A 1 188 ? -1.783 4.084 -82.785 1.00 54.62 188 LYS A O 1
ATOM 1460 N N . GLY A 1 189 ? -3.197 5.489 -81.756 1.00 52.34 189 GLY A N 1
ATOM 1461 C CA . GLY A 1 189 ? -4.432 4.883 -82.273 1.00 52.34 189 GLY A CA 1
ATOM 1462 C C . GLY A 1 189 ? -4.980 5.466 -83.584 1.00 52.34 189 GLY A C 1
ATOM 1463 O O . GLY A 1 189 ? -5.956 4.935 -84.104 1.00 52.34 189 GLY A O 1
ATOM 1464 N N . SER A 1 190 ? -4.399 6.543 -84.130 1.00 50.78 190 SER A N 1
ATOM 1465 C CA . SER A 1 190 ? -5.022 7.317 -85.227 1.00 50.78 190 SER A CA 1
ATOM 1466 C C . SER A 1 190 ? -4.443 7.108 -86.635 1.00 50.78 190 SER A C 1
ATOM 1468 O O . SER A 1 190 ? -4.852 7.802 -87.561 1.00 50.78 190 SER A O 1
ATOM 1470 N N . SER A 1 191 ? -3.553 6.133 -86.851 1.00 52.69 191 SER A N 1
ATOM 1471 C CA . SER A 1 191 ? -3.066 5.796 -88.201 1.00 52.69 191 SER A CA 1
ATOM 1472 C C . SER A 1 191 ? -3.605 4.438 -88.656 1.00 52.69 191 SER A C 1
ATOM 1474 O O . SER A 1 191 ? -2.883 3.445 -88.703 1.00 52.69 191 SER A O 1
ATOM 1476 N N . SER A 1 192 ? -4.904 4.376 -88.961 1.00 52.66 192 SER A N 1
ATOM 1477 C CA . SER A 1 192 ? -5.446 3.299 -89.797 1.00 52.66 192 SER A CA 1
ATOM 1478 C C . SER A 1 192 ? -5.286 3.710 -91.260 1.00 52.66 192 SER A C 1
ATOM 1480 O O . SER A 1 192 ? -6.066 4.481 -91.814 1.00 52.66 192 SER A O 1
ATOM 1482 N N . HIS A 1 193 ? -4.205 3.235 -91.876 1.00 55.09 193 HIS A N 1
ATOM 1483 C CA . HIS A 1 193 ? -3.988 3.341 -93.313 1.00 55.09 193 HIS A CA 1
ATOM 1484 C C . HIS A 1 193 ? -5.014 2.437 -94.015 1.00 55.09 193 HIS A C 1
ATOM 1486 O O . HIS A 1 193 ? -4.982 1.218 -93.860 1.00 55.09 193 HIS A O 1
ATOM 1492 N N . ILE A 1 194 ? -5.968 3.039 -94.724 1.00 56.91 194 ILE A N 1
ATOM 1493 C CA . ILE A 1 194 ? -6.955 2.333 -95.546 1.00 56.91 194 ILE A CA 1
ATOM 1494 C C . ILE A 1 194 ? -6.239 1.881 -96.825 1.00 56.91 194 ILE A C 1
ATOM 1496 O O . ILE A 1 194 ? -5.882 2.719 -97.652 1.00 56.91 194 ILE A O 1
ATOM 1500 N N . GLU A 1 195 ? -6.024 0.576 -97.000 1.00 54.34 195 GLU A N 1
ATOM 1501 C CA . GLU A 1 195 ? -5.588 0.035 -98.292 1.00 54.34 195 GLU A CA 1
ATOM 1502 C C . GLU A 1 195 ? -6.750 0.047 -99.301 1.00 54.34 195 GLU A C 1
ATOM 1504 O O . GLU A 1 195 ? -7.868 -0.353 -98.957 1.00 54.34 195 GLU A O 1
ATOM 1509 N N . PRO A 1 196 ? -6.530 0.471 -100.559 1.00 54.25 196 PRO A N 1
ATOM 1510 C CA . PRO A 1 196 ? -7.549 0.361 -101.588 1.00 54.25 196 PRO A CA 1
ATOM 1511 C C . PRO A 1 196 ? -7.651 -1.083 -102.100 1.00 54.25 196 PRO A C 1
ATOM 1513 O O . PRO A 1 196 ? -6.684 -1.666 -102.589 1.00 54.25 196 PRO A O 1
ATOM 1516 N N . VAL A 1 197 ? -8.867 -1.626 -102.044 1.00 56.03 197 VAL A N 1
ATOM 1517 C CA . VAL A 1 197 ? -9.262 -2.895 -102.669 1.00 56.03 197 VAL A CA 1
ATOM 1518 C C . VAL A 1 197 ? -9.045 -2.808 -104.185 1.00 56.03 197 VAL A C 1
ATOM 1520 O O . VAL A 1 197 ? -9.579 -1.909 -104.838 1.00 56.03 197 VAL A O 1
ATOM 1523 N N . ARG A 1 198 ? -8.284 -3.747 -104.760 1.00 57.56 198 ARG A N 1
ATOM 1524 C CA . ARG A 1 198 ? -8.214 -3.970 -106.213 1.00 57.56 198 ARG A CA 1
ATOM 1525 C C . ARG A 1 198 ? -9.003 -5.226 -106.594 1.00 57.56 198 ARG A C 1
ATOM 1527 O O . ARG A 1 198 ? -8.834 -6.261 -105.955 1.00 57.56 198 ARG A O 1
ATOM 1534 N N . ASN A 1 199 ? -9.846 -5.065 -107.620 1.00 57.72 199 ASN A N 1
ATOM 1535 C CA . ASN A 1 199 ? -10.518 -6.115 -108.402 1.00 57.72 199 ASN A CA 1
ATOM 1536 C C . ASN A 1 199 ? -9.523 -7.094 -109.030 1.00 57.72 199 ASN A C 1
ATOM 1538 O O . ASN A 1 199 ? -8.439 -6.620 -109.448 1.00 57.72 199 ASN A O 1
#

Radius of gyration: 42.72 Å; Cα contacts (8 Å, |Δi|>4): 132; chains: 1; bounding box: 65×41×160 Å

Solvent-accessible surface area (backbone atoms only — not comparable to full-atom values): 11782 Å² total; per-residue (Å²): 132,56,75,66,58,52,51,52,51,52,51,52,51,52,52,50,55,53,54,50,70,73,41,83,85,69,78,70,89,88,70,43,70,70,55,45,52,51,49,51,55,51,46,75,74,64,68,63,92,87,71,79,62,69,64,55,55,52,50,52,52,49,54,50,51,53,51,52,49,52,51,50,55,48,51,55,50,50,53,53,49,50,50,53,53,48,45,57,57,54,61,70,39,53,68,22,22,36,35,26,49,41,83,89,76,73,41,78,49,71,39,49,24,79,44,75,47,83,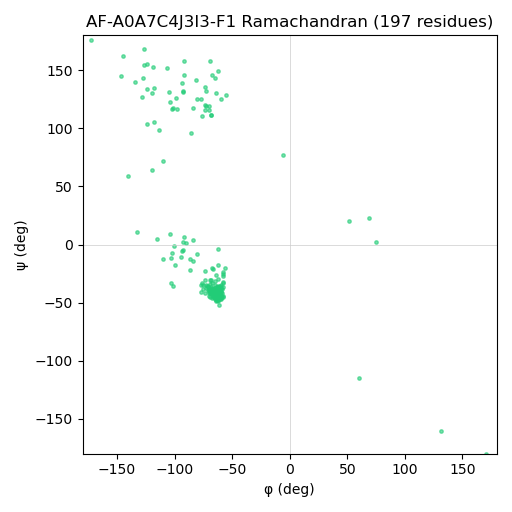52,97,93,43,55,26,36,27,40,84,92,44,79,40,48,62,90,36,50,81,47,81,42,78,35,95,83,69,54,80,68,65,75,36,73,71,49,46,51,48,61,51,50,56,55,50,51,54,51,50,53,57,50,50,53,53,51,53,53,52,52,54,53,52,56,56,55,56,68,74,69,73,79,79,82,81,78,81,88,77,135

Foldseek 3Di:
DDPVVLVVLVVVLVVVVVVCVVDPDDDDLPPDPVNVVVVVVNCVVDDDPPDDPPVVVVVVVVVVVNVVVVVVVVVVVVVVVQQVVQVVVQVVQAQWWFWFQDPVPRDIQIAHFPDWDQDPVHIWTDGPNDTHDPVGTDDIHHPPPDDVQCPDPVVVVVVVVVVVVVVVVVVVVVVVVVVVVVVVVVVVPPDPDDDDDDD

Mean predicted aligned error: 18.36 Å

pLDDT: mean 74.48, std 15.24, range [44.81, 96.31]

Nearest PDB structures (foldseek):
  5k5y-assembly1_A  TM=7.128E-01  e=2.033E-02  Helicobacter pylori 26695
  4zzk-assembly1_D  TM=6.940E-01  e=5.628E-02  Helicobacter pylori G27
  4a4e-assembly1_A  TM=5.770E-01  e=2.010E-01  Homo sapiens
  6bph-assembly1_A-2  TM=4.527E-01  e=6.322E-01  Homo sapiens
  9c5g-assembly1_A  TM=2.538E-01  e=1.661E-01  Rhizobium leguminosarum

Sequence (199 aa):
MSGEDVAKAQFQANEVNAKLKAKKGKLPAELDKDSFLKLLVAELRHQDPTQPMNDREFISQMAQFSSLEQMSNMNQSIEKLLIRSQSGEAFSLIGKEVEAVDFASQQIVRGLVSGIVYRQDGVKVIIGSAEVSLNDIHAVFLPSNYRPEQNNPVTKNADVAEKLETKAVQAQEKQNAVEAYSMNAFSKGSSSHIEPVRN

Secondary structure (DSSP, 8-state):
--HHHHHHHHHHHHHHHHHHHHTTT---TTSSHHHHHHHHHHHHHH--TT--SHHHHHHHHHHHHHHHHHHHHHHHHHHHHHHHHHHHHHHHHTTSEEEEE-TTT--EEEEEEEEEEEETTEEEEEETTEEEEGGGEEEEE--TT--GGGGSHHHHHHHHHHHHHHHHHHHHHHHHHHHHHHHHHHHTT-----PPP--